Protein AF-A0A5C3N5I9-F1 (afdb_monomer_lite)

Radius of gyration: 41.06 Å; chains: 1; bounding box: 94×56×103 Å

Secondary structure (DSSP, 8-state):
--PPPP-------S----PPP--PPPPPGGGG---PPSP---GGGGSS-HHHHHHHHHHHTTTTSPPHHHHHHHS---PPPPSSHHHHHHHHHHHHHHHHHHHHHHHHHHHHHHHHHHHGGGGGS-------HHHHHHHHH---SS------S--------------TT---PPPPPPPPPPPS---S--------PPP-----------

pLDDT: mean 70.32, std 17.97, range [37.53, 97.88]

Organism: NCBI:txid5364

Sequence (210 aa):
MSGPVPQLTADFPGHTPYILPDFRTPSPASSLGTKYDPDETAPSDWEIDDETWEKKMQDMLGLHEMSEAERLANEDPKLPKPKTAAEEQQMNQRAMAKLRAAVEQLGEDERFEQLASRGSRIETQPKPVSNDLDAILQSLMAIPVGQPTATTSAYRSHVKAGSADFDFRNHSLAPIPPPQPPSKNRNPDAASTTTGPARKTTRRGRSRKI

Structure (mmCIF, N/CA/C/O backbone):
data_AF-A0A5C3N5I9-F1
#
_entry.id   AF-A0A5C3N5I9-F1
#
loop_
_atom_site.group_PDB
_atom_site.id
_atom_site.type_symbol
_atom_site.label_atom_id
_atom_site.label_alt_id
_atom_site.label_comp_id
_atom_site.label_asym_id
_atom_site.label_entity_id
_atom_site.label_seq_id
_atom_site.pdbx_PDB_ins_code
_atom_site.Cartn_x
_atom_site.Cartn_y
_atom_site.Cartn_z
_atom_site.occupancy
_atom_site.B_iso_or_equiv
_atom_site.auth_seq_id
_atom_site.auth_comp_id
_atom_site.auth_asym_id
_atom_site.auth_atom_id
_atom_site.pdbx_PDB_model_num
ATOM 1 N N . MET A 1 1 ? -45.038 -2.727 -46.021 1.00 45.59 1 MET A N 1
ATOM 2 C CA . MET A 1 1 ? -45.794 -3.890 -45.516 1.00 45.59 1 MET A CA 1
ATOM 3 C C . MET A 1 1 ? -45.201 -4.250 -44.167 1.00 45.59 1 MET A C 1
ATOM 5 O O . MET A 1 1 ? -44.047 -4.645 -44.123 1.00 45.59 1 MET A O 1
ATOM 9 N N . SER A 1 2 ? -45.927 -3.958 -43.088 1.00 49.38 2 SER A N 1
ATOM 10 C CA . SER A 1 2 ? -45.487 -4.173 -41.705 1.00 49.38 2 SER A CA 1
ATOM 11 C C . SER A 1 2 ? -46.092 -5.490 -41.224 1.00 49.38 2 SER A C 1
ATOM 13 O O . SER A 1 2 ? -47.315 -5.619 -41.219 1.00 49.38 2 SER A O 1
ATOM 15 N N . GLY A 1 3 ? -45.255 -6.482 -40.925 1.00 54.38 3 GLY A N 1
ATOM 16 C CA . GLY A 1 3 ? -45.675 -7.765 -40.357 1.00 54.38 3 GLY A CA 1
ATOM 17 C C . GLY A 1 3 ? -45.403 -7.798 -38.848 1.00 54.38 3 GLY A C 1
ATOM 18 O O . GLY A 1 3 ? -44.427 -7.185 -38.411 1.00 54.38 3 GLY A O 1
ATOM 19 N N . PRO A 1 4 ? -46.239 -8.472 -38.038 1.00 56.56 4 PRO A N 1
ATOM 20 C CA . PRO A 1 4 ? -46.071 -8.507 -36.592 1.00 56.56 4 PRO A CA 1
ATOM 21 C C . PRO A 1 4 ? -44.928 -9.450 -36.195 1.00 56.56 4 PRO A C 1
ATOM 23 O O . PRO A 1 4 ? -44.831 -10.576 -36.683 1.00 56.56 4 PRO A O 1
ATOM 26 N N . VAL A 1 5 ? -44.075 -8.986 -35.283 1.00 63.03 5 VAL A N 1
ATOM 27 C CA . VAL A 1 5 ? -43.035 -9.793 -34.632 1.00 63.03 5 VAL A CA 1
ATOM 28 C C . VAL A 1 5 ? -43.701 -10.635 -33.534 1.00 63.03 5 VAL A C 1
ATOM 30 O O . VAL A 1 5 ? -44.379 -10.055 -32.683 1.00 63.03 5 VAL A O 1
ATOM 33 N N . PRO A 1 6 ? -43.545 -11.971 -33.504 1.00 58.25 6 PRO A N 1
ATOM 34 C CA . PRO A 1 6 ? -44.063 -12.771 -32.402 1.00 58.25 6 PRO A CA 1
ATOM 35 C C . PRO A 1 6 ? -43.211 -12.543 -31.148 1.00 58.25 6 PRO A C 1
ATOM 37 O O . PRO A 1 6 ? -41.997 -12.744 -31.164 1.00 58.25 6 PRO A O 1
ATOM 40 N N . GLN A 1 7 ? -43.850 -12.136 -30.050 1.00 54.56 7 GLN A N 1
ATOM 41 C CA . GLN A 1 7 ? -43.227 -12.173 -28.730 1.00 54.56 7 GLN A CA 1
ATOM 42 C C . GLN A 1 7 ? -43.345 -13.587 -28.158 1.00 54.56 7 GLN A C 1
ATOM 44 O O . GLN A 1 7 ? -44.443 -14.083 -27.918 1.00 54.56 7 GLN A O 1
ATOM 49 N N . LEU A 1 8 ? -42.199 -14.238 -27.963 1.00 52.78 8 LEU A N 1
ATOM 50 C CA . LEU A 1 8 ? -42.080 -15.494 -27.229 1.00 52.78 8 LEU A CA 1
ATOM 51 C C . LEU A 1 8 ? -42.037 -15.181 -25.729 1.00 52.78 8 LEU A C 1
ATOM 53 O O . LEU A 1 8 ? -40.994 -14.820 -25.192 1.00 52.78 8 LEU A O 1
ATOM 57 N N . THR A 1 9 ? -43.173 -15.318 -25.052 1.00 53.62 9 THR A N 1
ATOM 58 C CA . THR A 1 9 ? -43.240 -15.405 -23.589 1.00 53.62 9 THR A CA 1
ATOM 59 C C . THR A 1 9 ? -42.983 -16.854 -23.186 1.00 53.62 9 THR A C 1
ATOM 61 O O . THR A 1 9 ? -43.891 -17.683 -23.232 1.00 53.62 9 THR A O 1
ATOM 64 N N . ALA A 1 10 ? -41.737 -17.171 -22.841 1.00 55.81 10 ALA A N 1
ATOM 65 C CA . ALA A 1 10 ? -41.379 -18.432 -22.205 1.00 55.81 10 ALA A CA 1
ATOM 66 C C . ALA A 1 10 ? -41.024 -18.153 -20.738 1.00 55.81 10 ALA A C 1
ATOM 68 O O . ALA A 1 10 ? -39.935 -17.665 -20.438 1.00 55.81 10 ALA A O 1
ATOM 69 N N . ASP A 1 11 ? -41.972 -18.435 -19.843 1.00 51.75 11 ASP A N 1
ATOM 70 C CA . ASP A 1 11 ? -41.728 -18.533 -18.404 1.00 51.75 11 ASP A CA 1
ATOM 71 C C . ASP A 1 11 ? -40.869 -19.775 -18.133 1.00 51.75 11 ASP A C 1
ATOM 73 O O . ASP A 1 11 ? -41.285 -20.903 -18.408 1.00 51.75 11 ASP A O 1
ATOM 77 N N . PHE A 1 12 ? -39.670 -19.576 -17.581 1.00 54.84 12 PHE A N 1
ATOM 78 C CA . PHE A 1 12 ? -38.797 -20.660 -17.132 1.00 54.84 12 PHE A CA 1
ATOM 79 C C . PHE A 1 12 ? -38.773 -20.716 -15.597 1.00 54.84 12 PHE A C 1
ATOM 81 O O . PHE A 1 12 ? -38.330 -19.755 -14.964 1.00 54.84 12 PHE A O 1
ATOM 88 N N . PRO A 1 13 ? -39.205 -21.826 -14.970 1.00 53.12 13 PRO A N 1
ATOM 89 C CA . PRO A 1 13 ? -39.056 -22.024 -13.538 1.00 53.12 13 PRO A CA 1
ATOM 90 C C . PRO A 1 13 ? -37.673 -22.606 -13.210 1.00 53.12 13 PRO A C 1
ATOM 92 O O . PRO A 1 13 ? -37.248 -23.594 -13.803 1.00 53.12 13 PRO A O 1
ATOM 95 N N . GLY A 1 14 ? -37.019 -22.046 -12.189 1.00 50.38 14 GLY A N 1
ATOM 96 C CA . GLY A 1 14 ? -35.952 -22.724 -11.446 1.00 50.38 14 GLY A CA 1
ATOM 97 C C . GLY A 1 14 ? -34.529 -22.403 -11.902 1.00 50.38 14 GLY A C 1
ATOM 98 O O . GLY A 1 14 ? -34.040 -22.896 -12.911 1.00 50.38 14 GLY A O 1
ATOM 99 N N . HIS A 1 15 ? -33.851 -21.602 -11.085 1.00 57.88 15 HIS A N 1
ATOM 100 C CA . HIS A 1 15 ? -32.445 -21.237 -11.189 1.00 57.88 15 HIS A CA 1
ATOM 101 C C . HIS A 1 15 ? -31.499 -22.439 -11.341 1.00 57.88 15 HIS A C 1
ATOM 103 O O . HIS A 1 15 ? -31.283 -23.201 -10.401 1.00 57.88 15 HIS A O 1
ATOM 109 N N . THR A 1 16 ? -30.807 -22.493 -12.473 1.00 58.47 16 THR A N 1
ATOM 110 C CA . THR A 1 16 ? -29.397 -22.887 -12.533 1.00 58.47 16 THR A CA 1
ATOM 111 C C . THR A 1 16 ? -28.606 -21.628 -12.908 1.00 58.47 16 THR A C 1
ATOM 113 O O . THR A 1 16 ? -29.068 -20.865 -13.762 1.00 58.47 16 THR A O 1
ATOM 116 N N . PRO A 1 17 ? -27.464 -21.308 -12.268 1.00 59.50 17 PRO A N 1
ATOM 117 C CA . PRO A 1 17 ? -26.597 -20.248 -12.764 1.00 59.50 17 PRO A CA 1
ATOM 118 C C . PRO A 1 17 ? -26.007 -20.735 -14.088 1.00 59.50 17 PRO A C 1
ATOM 120 O O . PRO A 1 17 ? -25.011 -21.456 -14.120 1.00 59.50 17 PRO A O 1
ATOM 123 N N . TYR A 1 18 ? -26.693 -20.408 -15.181 1.00 56.75 18 TYR A N 1
ATOM 124 C CA . TYR A 1 18 ? -26.219 -20.627 -16.534 1.00 56.75 18 TYR A CA 1
ATOM 125 C C . TYR A 1 18 ? -24.837 -19.989 -16.649 1.00 56.75 18 TYR A C 1
ATOM 127 O O . TYR A 1 18 ? -24.688 -18.772 -16.537 1.00 56.75 18 TYR A O 1
ATOM 135 N N . ILE A 1 19 ? -23.820 -20.820 -16.875 1.00 65.50 19 ILE A N 1
ATOM 136 C CA . ILE A 1 19 ? -22.597 -20.366 -17.525 1.00 65.50 19 ILE A CA 1
ATOM 137 C C . ILE A 1 19 ? -23.083 -19.684 -18.804 1.00 65.50 19 ILE A C 1
ATOM 139 O O . ILE A 1 19 ? -23.772 -20.324 -19.605 1.00 65.50 19 ILE A O 1
ATOM 143 N N . LEU A 1 20 ? -22.827 -18.376 -18.941 1.00 68.62 20 LEU A N 1
ATOM 144 C CA . LEU A 1 20 ? -23.146 -17.666 -20.175 1.00 68.62 20 LEU A CA 1
ATOM 145 C C . LEU A 1 20 ? -22.588 -18.501 -21.332 1.00 68.62 20 LEU A C 1
ATOM 147 O O . LEU A 1 20 ? -21.439 -18.939 -21.227 1.00 68.62 20 LEU A O 1
ATOM 151 N N . PRO A 1 21 ? -23.358 -18.737 -22.410 1.00 67.06 21 PRO A N 1
ATOM 152 C CA . PRO A 1 21 ? -22.799 -19.306 -23.621 1.00 67.06 21 PRO A CA 1
ATOM 153 C C . PRO A 1 21 ? -21.548 -18.501 -23.951 1.00 67.06 21 PRO A C 1
ATOM 155 O O . PRO A 1 21 ? -21.625 -17.282 -24.109 1.00 67.06 21 PRO A O 1
ATOM 158 N N . ASP A 1 22 ? -20.396 -19.167 -23.932 1.00 64.62 22 ASP A N 1
ATOM 159 C CA . ASP A 1 22 ? -19.120 -18.557 -24.263 1.00 64.62 22 ASP A CA 1
ATOM 160 C C . ASP A 1 22 ? -19.214 -18.188 -25.745 1.00 64.62 22 ASP A C 1
ATOM 162 O O . ASP A 1 22 ? -18.954 -19.006 -26.630 1.00 64.62 22 ASP A O 1
ATOM 166 N N . PHE A 1 23 ? -19.702 -16.975 -26.023 1.00 61.41 23 PHE A N 1
ATOM 167 C CA . PHE A 1 23 ? -19.675 -16.343 -27.334 1.00 61.41 23 PHE A CA 1
ATOM 168 C C . PHE A 1 23 ? -18.222 -15.990 -27.628 1.00 61.41 23 PHE A C 1
ATOM 170 O O . PHE A 1 23 ? -17.848 -14.820 -27.729 1.00 61.41 23 PHE A O 1
ATOM 177 N N . ARG A 1 24 ? -17.382 -17.022 -27.742 1.00 70.19 24 ARG A N 1
ATOM 178 C CA . ARG A 1 24 ? -16.062 -16.889 -28.327 1.00 70.19 24 ARG A CA 1
ATOM 179 C C . ARG A 1 24 ? -16.286 -16.237 -29.672 1.00 70.19 24 ARG A C 1
ATOM 181 O O . ARG A 1 24 ? -17.100 -16.706 -30.474 1.00 70.19 24 ARG A O 1
ATOM 188 N N . THR A 1 25 ? -15.593 -15.132 -29.899 1.00 73.44 25 THR A N 1
ATOM 189 C CA . THR A 1 25 ? -15.490 -14.587 -31.241 1.00 73.44 25 THR A CA 1
ATOM 190 C C . THR A 1 25 ? -15.074 -15.739 -32.158 1.00 73.44 25 THR A C 1
ATOM 192 O O . THR A 1 25 ? -14.205 -16.532 -31.770 1.00 73.44 25 THR A O 1
ATOM 195 N N . PRO A 1 26 ? -15.725 -15.919 -33.323 1.00 73.38 26 PRO A N 1
ATOM 196 C CA . PRO A 1 26 ? -15.294 -16.947 -34.257 1.00 73.38 26 PRO A CA 1
ATOM 197 C C . PRO A 1 26 ? -13.795 -16.757 -34.480 1.00 73.38 26 PRO A C 1
ATOM 199 O O . PRO A 1 26 ? -13.346 -15.622 -34.671 1.00 73.38 26 PRO A O 1
ATOM 202 N N . SER A 1 27 ? -13.022 -17.845 -34.380 1.00 67.00 27 SER A N 1
ATOM 203 C CA . SER A 1 27 ? -11.580 -17.789 -34.605 1.00 67.00 27 SER A CA 1
ATOM 204 C C . SER A 1 27 ? -11.329 -17.027 -35.908 1.00 67.00 27 SER A C 1
ATOM 206 O O . SER A 1 27 ? -12.025 -17.293 -36.895 1.00 67.00 27 SER A O 1
ATOM 208 N N . PRO A 1 28 ? -10.411 -16.046 -35.926 1.00 72.00 28 PRO A N 1
ATOM 209 C CA . PRO A 1 28 ? -10.209 -15.219 -37.102 1.00 72.00 28 PRO A CA 1
ATOM 210 C C . PRO A 1 28 ? -9.965 -16.116 -38.320 1.00 72.00 28 PRO A C 1
ATOM 212 O O . PRO A 1 28 ? -9.044 -16.932 -38.330 1.00 72.00 28 PRO A O 1
ATOM 215 N N . ALA A 1 29 ? -10.774 -15.943 -39.371 1.00 62.97 29 ALA A N 1
ATOM 216 C CA . ALA A 1 29 ? -10.647 -16.684 -40.633 1.00 62.97 29 ALA A CA 1
ATOM 217 C C . ALA A 1 29 ? -9.282 -16.471 -41.329 1.00 62.97 29 ALA A C 1
ATOM 219 O O . ALA A 1 29 ? -8.958 -17.141 -42.305 1.00 62.97 29 ALA A O 1
ATOM 220 N N . SER A 1 30 ? -8.453 -15.568 -40.794 1.00 56.44 30 SER A N 1
ATOM 221 C CA . SER A 1 30 ? -7.076 -15.307 -41.210 1.00 56.44 30 SER A CA 1
ATOM 222 C C . SER A 1 30 ? -6.101 -16.469 -40.957 1.00 56.44 30 SER A C 1
ATOM 224 O O . SER A 1 30 ? -4.953 -16.378 -41.383 1.00 56.44 30 SER A O 1
ATOM 226 N N . SER A 1 31 ? -6.519 -17.562 -40.306 1.00 58.81 31 SER A N 1
ATOM 227 C CA . SER A 1 31 ? -5.660 -18.742 -40.099 1.00 58.81 31 SER A CA 1
ATOM 228 C C . SER A 1 31 ? -5.472 -19.617 -41.352 1.00 58.81 31 SER A C 1
ATOM 230 O O . SER A 1 31 ? -4.708 -20.575 -41.309 1.00 58.81 31 SER A O 1
ATOM 232 N N . LEU A 1 32 ? -6.160 -19.321 -42.461 1.00 60.47 32 LEU A N 1
ATOM 233 C CA . LEU A 1 32 ? -6.142 -20.115 -43.704 1.00 60.47 32 LEU A CA 1
ATOM 234 C C . LEU A 1 32 ? -5.315 -19.476 -44.836 1.00 60.47 32 LEU A C 1
ATOM 236 O O . LEU A 1 32 ? -5.500 -19.797 -46.008 1.00 60.47 32 LEU A O 1
ATOM 240 N N . GLY A 1 33 ? -4.403 -18.562 -44.499 1.00 66.00 33 GLY A N 1
ATOM 241 C CA . GLY A 1 33 ? -3.582 -17.862 -45.489 1.00 66.00 33 GLY A CA 1
ATOM 242 C C . GLY A 1 33 ? -2.336 -17.181 -44.932 1.00 66.00 33 GLY A C 1
ATOM 243 O O . GLY A 1 33 ? -1.822 -16.272 -45.583 1.00 66.00 33 GLY A O 1
ATOM 244 N N . THR A 1 34 ? -1.853 -17.577 -43.750 1.00 67.00 34 THR A N 1
ATOM 245 C CA . THR A 1 34 ? -0.565 -17.098 -43.238 1.00 67.00 34 THR A CA 1
ATOM 246 C C . THR A 1 34 ? 0.529 -17.576 -44.184 1.00 67.00 34 THR A C 1
ATOM 248 O O . THR A 1 34 ? 0.932 -18.738 -44.164 1.00 67.00 34 THR A O 1
ATOM 251 N N . LYS A 1 35 ? 0.977 -16.681 -45.066 1.00 74.25 35 LYS A N 1
ATOM 252 C CA . LYS A 1 35 ? 2.250 -16.844 -45.755 1.00 74.25 35 LYS A CA 1
ATOM 253 C C . LYS A 1 35 ? 3.299 -16.767 -44.662 1.00 74.25 35 LYS A C 1
ATOM 255 O O . LYS A 1 35 ? 3.489 -15.701 -44.087 1.00 74.25 35 LYS A O 1
ATOM 260 N N . TYR A 1 36 ? 3.874 -17.911 -44.324 1.00 76.56 36 TYR A N 1
ATOM 261 C CA . TYR A 1 36 ? 5.070 -17.926 -43.506 1.00 76.56 36 TYR A CA 1
ATOM 262 C C . TYR A 1 36 ? 6.141 -17.158 -44.272 1.00 76.56 36 TYR A C 1
ATOM 264 O O . TYR A 1 36 ? 6.299 -17.351 -45.485 1.00 76.56 36 TYR A O 1
ATOM 272 N N . ASP A 1 37 ? 6.818 -16.258 -43.574 1.00 81.75 37 ASP A N 1
ATOM 273 C CA . ASP A 1 37 ? 8.042 -15.673 -44.090 1.00 81.75 37 ASP A CA 1
ATOM 274 C C . ASP A 1 37 ? 9.066 -16.796 -44.340 1.00 81.75 37 ASP A C 1
ATOM 276 O O . ASP A 1 37 ? 8.907 -17.910 -43.819 1.00 81.75 37 ASP A O 1
ATOM 280 N N . PRO A 1 38 ? 10.066 -16.568 -45.210 1.00 84.31 38 PRO A N 1
ATOM 281 C CA . PRO A 1 38 ? 11.131 -17.535 -45.431 1.00 84.31 38 PRO A CA 1
ATOM 282 C C . PRO A 1 38 ? 11.692 -18.025 -44.097 1.00 84.31 38 PRO A C 1
ATOM 284 O O . PRO A 1 38 ? 11.869 -17.225 -43.184 1.00 84.31 38 PRO A O 1
ATOM 287 N N . ASP A 1 39 ? 11.947 -19.329 -44.002 1.00 82.69 39 ASP A N 1
ATOM 288 C CA . ASP A 1 39 ? 12.474 -19.950 -42.790 1.00 82.69 39 ASP A CA 1
ATOM 289 C C . ASP A 1 39 ? 13.715 -19.189 -42.295 1.00 82.69 39 ASP A C 1
ATOM 291 O O . ASP A 1 39 ? 14.722 -19.088 -43.000 1.00 82.69 39 ASP A O 1
ATOM 295 N N . GLU A 1 40 ? 13.612 -18.617 -41.097 1.00 81.69 40 GLU A N 1
ATOM 296 C CA . GLU A 1 40 ? 14.688 -17.861 -40.455 1.00 81.69 40 GLU A CA 1
ATOM 297 C C . GLU A 1 40 ? 15.649 -18.775 -39.677 1.00 81.69 40 GLU A C 1
ATOM 299 O O . GLU A 1 40 ? 16.589 -18.288 -39.046 1.00 81.69 40 GLU A O 1
ATOM 304 N N . THR A 1 41 ? 15.451 -20.099 -39.726 1.00 81.56 41 THR A N 1
ATOM 305 C CA . THR A 1 41 ? 16.360 -21.065 -39.102 1.00 81.56 41 THR A CA 1
ATOM 306 C C . THR A 1 41 ? 17.728 -20.983 -39.775 1.00 81.56 41 THR A C 1
ATOM 308 O O . THR A 1 41 ? 17.902 -21.336 -40.945 1.00 81.56 41 THR A O 1
ATOM 311 N N . ALA A 1 42 ? 18.731 -20.500 -39.039 1.00 84.75 42 ALA A N 1
ATOM 312 C CA . ALA A 1 42 ? 20.074 -20.373 -39.576 1.00 84.75 42 ALA A CA 1
ATOM 313 C C . ALA A 1 42 ? 20.665 -21.773 -39.838 1.00 84.75 42 ALA A C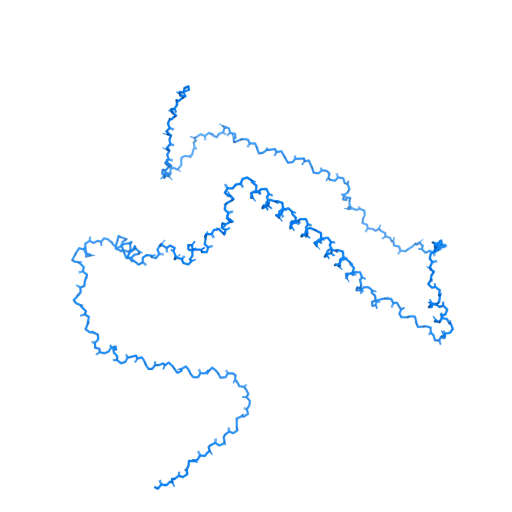 1
ATOM 315 O O . ALA A 1 42 ? 20.499 -22.668 -39.012 1.00 84.75 42 ALA A O 1
ATOM 316 N N . PRO A 1 43 ? 21.429 -21.990 -40.925 1.00 84.75 43 PRO A N 1
ATOM 317 C CA . PRO A 1 43 ? 22.106 -23.268 -41.168 1.00 84.75 43 PRO A CA 1
ATOM 318 C C . PRO A 1 43 ? 23.031 -23.697 -40.019 1.00 84.75 43 PRO A C 1
ATOM 320 O O . PRO A 1 43 ? 23.229 -24.885 -39.797 1.00 84.75 43 PRO A O 1
ATOM 323 N N . SER A 1 44 ? 23.557 -22.729 -39.264 1.00 83.44 44 SER A N 1
ATOM 324 C CA . SER A 1 44 ? 24.361 -22.968 -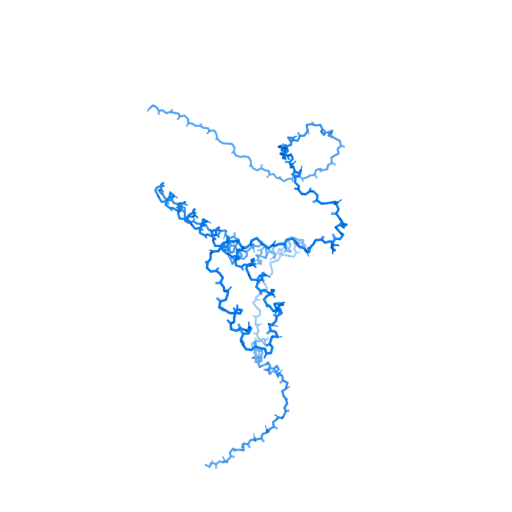38.065 1.00 83.44 44 SER A CA 1
ATOM 325 C C . SER A 1 44 ? 23.584 -23.626 -36.928 1.00 83.44 44 SER A C 1
ATOM 327 O O . SER A 1 44 ? 24.196 -24.253 -36.077 1.00 83.44 44 SER A O 1
ATOM 329 N N . ASP A 1 45 ? 22.259 -23.485 -36.894 1.00 83.75 45 ASP A N 1
ATOM 330 C CA . ASP A 1 45 ? 21.427 -24.002 -35.805 1.00 83.75 45 ASP A CA 1
ATOM 331 C C . ASP A 1 45 ? 21.262 -25.529 -35.865 1.00 83.75 45 ASP A C 1
ATOM 333 O O . ASP A 1 45 ? 20.905 -26.147 -34.869 1.00 83.75 45 ASP A O 1
ATOM 337 N N . TRP A 1 46 ? 21.614 -26.148 -36.997 1.00 84.81 46 TRP A N 1
ATOM 338 C CA . TRP A 1 46 ? 21.640 -27.603 -37.175 1.00 84.81 46 TRP A CA 1
ATOM 339 C C . TRP A 1 46 ? 22.905 -28.270 -36.618 1.00 84.81 46 TRP A C 1
ATOM 341 O O . TRP A 1 46 ? 22.934 -29.488 -36.470 1.00 84.81 46 TRP A O 1
ATOM 351 N N . GLU A 1 47 ? 23.958 -27.494 -36.341 1.00 91.06 47 GLU A N 1
ATOM 352 C CA . GLU A 1 47 ? 25.254 -27.990 -35.847 1.00 91.06 47 GLU A CA 1
ATOM 353 C C . GLU A 1 47 ? 25.420 -27.822 -34.325 1.00 91.06 47 GLU A C 1
ATOM 355 O O . GLU A 1 47 ? 26.469 -28.153 -33.773 1.00 91.06 47 GLU A O 1
ATOM 360 N N . ILE A 1 48 ? 24.410 -27.272 -33.648 1.00 90.19 48 ILE A N 1
ATOM 361 C CA . ILE A 1 48 ? 24.436 -26.944 -32.221 1.00 90.19 48 ILE A CA 1
ATOM 362 C C . ILE A 1 48 ? 23.851 -28.118 -31.421 1.00 90.19 48 ILE A C 1
ATOM 364 O O . ILE A 1 48 ? 22.835 -28.684 -31.812 1.00 90.19 48 ILE A O 1
ATOM 368 N N . ASP A 1 49 ? 24.468 -28.465 -30.287 1.00 95.75 49 ASP A N 1
ATOM 369 C CA . ASP A 1 49 ? 23.934 -29.479 -29.370 1.00 95.75 49 ASP A CA 1
ATOM 370 C C . ASP A 1 49 ? 22.608 -29.012 -28.744 1.00 95.75 49 ASP A C 1
ATOM 372 O O . ASP A 1 49 ? 22.434 -27.824 -28.440 1.00 95.75 49 ASP A O 1
ATOM 376 N N . ASP A 1 50 ? 21.705 -29.953 -28.464 1.00 93.62 50 ASP A N 1
ATOM 377 C CA . ASP A 1 50 ? 20.369 -29.682 -27.912 1.00 93.62 50 ASP A CA 1
ATOM 378 C C . ASP A 1 50 ? 20.405 -28.782 -26.661 1.00 93.62 50 ASP A C 1
ATOM 380 O O . ASP A 1 50 ? 19.621 -27.841 -26.549 1.00 93.62 50 ASP A O 1
ATOM 384 N N . GLU A 1 51 ? 21.362 -28.999 -25.751 1.00 93.38 51 GLU A N 1
ATOM 385 C CA . GLU A 1 51 ? 21.515 -28.191 -24.528 1.00 93.38 51 GLU A CA 1
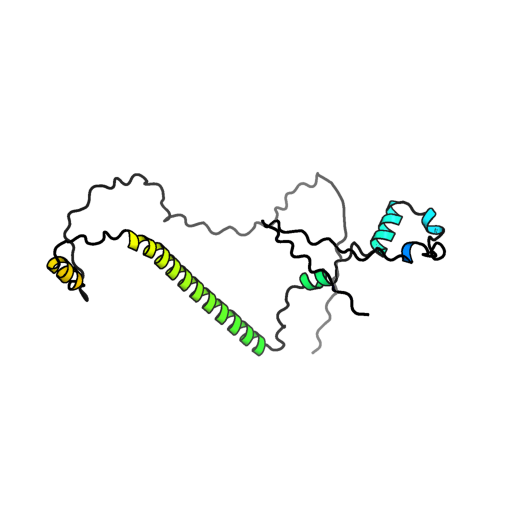ATOM 386 C C . GLU A 1 51 ? 21.864 -26.727 -24.836 1.00 93.38 51 GLU A C 1
ATOM 388 O O . GLU A 1 51 ? 21.375 -25.785 -24.205 1.00 93.38 51 GLU A O 1
ATOM 393 N N . THR A 1 52 ? 22.733 -26.515 -25.824 1.00 93.12 52 THR A N 1
ATOM 394 C CA . THR A 1 52 ? 23.140 -25.173 -26.247 1.00 93.12 52 THR A CA 1
ATOM 395 C C . THR A 1 52 ? 22.040 -24.468 -27.030 1.00 93.12 52 THR A C 1
ATOM 397 O O . THR A 1 52 ? 21.869 -23.255 -26.882 1.00 93.12 52 THR A O 1
ATOM 400 N N . TRP A 1 53 ? 21.260 -25.222 -27.804 1.00 92.25 53 TRP A N 1
ATOM 401 C CA . TRP A 1 53 ? 20.072 -24.725 -28.482 1.00 92.25 53 TRP A CA 1
ATOM 402 C C . TRP A 1 53 ? 18.993 -24.292 -27.485 1.00 92.25 53 TRP A C 1
ATOM 404 O O . TRP A 1 53 ? 18.499 -23.166 -27.564 1.00 92.25 53 TRP A O 1
ATOM 414 N N . GLU A 1 54 ? 18.681 -25.134 -26.499 1.00 93.25 54 GLU A N 1
ATOM 415 C CA . GLU A 1 54 ? 17.696 -24.832 -25.459 1.00 93.25 54 GLU A CA 1
ATOM 416 C C . GLU A 1 54 ? 18.086 -23.575 -24.681 1.00 93.25 54 GLU A C 1
ATOM 418 O O . GLU A 1 54 ? 17.263 -22.676 -24.506 1.00 93.25 54 GLU A O 1
ATOM 423 N N . LYS A 1 55 ? 19.365 -23.444 -24.310 1.00 92.50 55 LYS A N 1
ATOM 424 C CA . LYS A 1 55 ? 19.864 -22.239 -23.647 1.00 92.50 55 LYS A CA 1
ATOM 425 C C . LYS A 1 55 ?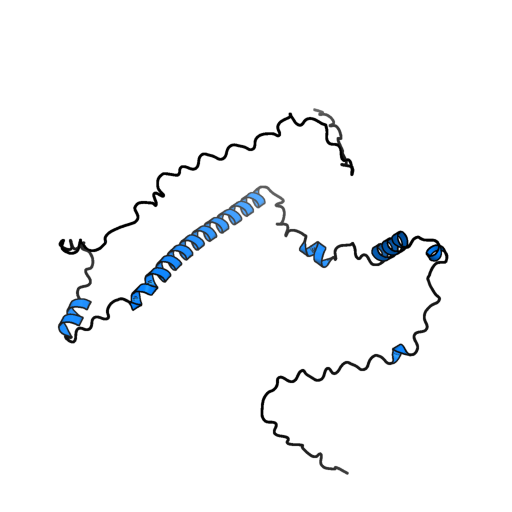 19.736 -20.992 -24.525 1.00 92.50 55 LYS A C 1
ATOM 427 O O . LYS A 1 55 ? 19.273 -19.966 -24.042 1.00 92.50 55 LYS A O 1
ATOM 432 N N . LYS A 1 56 ? 20.088 -21.071 -25.815 1.00 92.12 56 LYS A N 1
ATOM 433 C CA . LYS A 1 56 ? 19.915 -19.960 -26.772 1.00 92.12 56 LYS A CA 1
ATOM 434 C C . LYS A 1 56 ? 18.445 -19.541 -26.867 1.00 92.12 56 LYS A C 1
ATOM 436 O O . LYS A 1 56 ? 18.153 -18.348 -26.887 1.00 92.12 56 LYS A O 1
ATOM 441 N N . MET A 1 57 ? 17.524 -20.503 -26.907 1.00 92.69 57 MET A N 1
ATOM 442 C CA . MET A 1 57 ? 16.084 -20.239 -26.949 1.00 92.69 57 MET A CA 1
ATOM 443 C C . MET A 1 57 ? 15.569 -19.647 -25.638 1.00 92.69 57 MET A C 1
ATOM 445 O O . MET A 1 57 ? 14.806 -18.684 -25.660 1.00 92.69 57 MET A O 1
ATOM 449 N N . GLN A 1 58 ? 16.015 -20.163 -24.495 1.00 92.88 58 GLN A N 1
ATOM 450 C CA . GLN A 1 58 ? 15.666 -19.632 -23.180 1.00 92.88 58 GLN A CA 1
ATOM 451 C C . GLN A 1 58 ? 16.198 -18.207 -22.978 1.00 92.88 58 GLN A C 1
ATOM 453 O O . GLN A 1 58 ? 15.513 -17.377 -22.371 1.00 92.88 58 GLN A O 1
ATOM 458 N N . ASP A 1 59 ? 17.390 -17.922 -23.508 1.00 92.25 59 ASP A N 1
ATOM 459 C CA . ASP A 1 59 ? 17.994 -16.593 -23.504 1.00 92.25 59 ASP A CA 1
ATOM 460 C C . ASP A 1 59 ? 17.212 -15.635 -24.411 1.00 92.25 59 ASP A C 1
ATOM 462 O O . ASP A 1 59 ? 16.855 -14.538 -23.989 1.00 92.25 59 ASP A O 1
ATOM 466 N N . MET A 1 60 ? 16.867 -16.073 -25.626 1.00 91.25 60 MET A N 1
ATOM 467 C CA . MET A 1 60 ? 16.063 -15.302 -26.581 1.00 91.25 60 MET A CA 1
ATOM 468 C C . MET A 1 60 ? 14.661 -14.980 -26.045 1.00 91.25 60 MET A C 1
ATOM 470 O O . MET A 1 60 ? 14.158 -13.879 -26.255 1.00 91.25 60 MET A O 1
ATOM 474 N N . LEU A 1 61 ? 14.030 -15.929 -25.351 1.00 91.75 61 LEU A N 1
ATOM 475 C CA . LEU A 1 61 ? 12.718 -15.740 -24.732 1.00 91.75 61 LEU A CA 1
ATOM 476 C C . LEU A 1 61 ? 12.784 -14.936 -23.425 1.00 91.75 61 LEU A C 1
ATOM 478 O O . LEU A 1 61 ? 11.737 -14.561 -22.901 1.00 91.75 61 LEU A O 1
ATOM 482 N N . GLY A 1 62 ? 13.980 -14.704 -22.871 1.00 90.62 62 GLY A N 1
ATOM 483 C CA . GLY A 1 62 ? 14.160 -13.981 -21.612 1.00 90.62 62 GLY A CA 1
ATOM 484 C C . GLY A 1 62 ? 13.485 -14.651 -20.412 1.00 90.62 62 GLY A C 1
ATOM 485 O O . GLY A 1 62 ? 13.215 -13.991 -19.417 1.00 90.62 62 GLY A O 1
ATOM 486 N N . LEU A 1 63 ? 13.202 -15.961 -20.471 1.00 87.00 63 LEU A N 1
ATOM 487 C CA . LEU A 1 63 ? 12.437 -16.675 -19.429 1.00 87.00 63 LEU A CA 1
ATOM 488 C C . LEU A 1 63 ? 13.151 -16.724 -18.071 1.00 87.00 63 LEU A C 1
ATOM 490 O O . LEU A 1 63 ? 12.532 -16.997 -17.047 1.00 87.00 63 LEU A O 1
ATOM 494 N N . HIS A 1 64 ? 14.464 -16.520 -18.075 1.00 86.31 64 HIS A N 1
ATOM 495 C CA . HIS A 1 64 ? 15.302 -16.478 -16.884 1.00 86.31 64 HIS A CA 1
ATOM 496 C C . HIS A 1 64 ? 15.421 -15.057 -16.303 1.00 86.31 64 HIS A C 1
ATOM 498 O O . HIS A 1 64 ? 15.946 -14.890 -15.199 1.00 86.31 64 HIS A O 1
ATOM 504 N N . GLU A 1 65 ? 14.954 -14.038 -17.032 1.00 91.12 65 GLU A N 1
ATOM 505 C CA . GLU A 1 65 ? 14.906 -12.667 -16.549 1.00 91.12 65 GLU A CA 1
ATOM 506 C C . GLU A 1 65 ? 13.624 -12.442 -15.746 1.00 91.12 65 GLU A C 1
ATOM 508 O O . GLU A 1 65 ? 12.521 -12.818 -16.137 1.00 91.12 65 GLU A O 1
ATOM 513 N N . MET A 1 66 ? 13.777 -11.812 -14.587 1.00 89.69 66 MET A N 1
ATOM 514 C CA . MET A 1 66 ? 12.652 -11.403 -13.758 1.00 89.69 66 MET A CA 1
ATOM 515 C C . MET A 1 66 ? 11.846 -10.319 -14.480 1.00 89.69 66 MET A C 1
ATOM 517 O O . MET A 1 66 ? 12.423 -9.353 -14.987 1.00 89.69 66 MET A O 1
ATOM 521 N N . SER A 1 67 ? 10.517 -10.443 -14.479 1.00 91.56 67 SER A N 1
ATOM 522 C CA . SER A 1 67 ? 9.643 -9.464 -15.134 1.00 91.56 67 SER A CA 1
ATOM 523 C C . SER A 1 67 ? 9.840 -8.059 -14.550 1.00 91.56 67 SER A C 1
ATOM 525 O O . SER A 1 67 ? 10.153 -7.905 -13.369 1.00 91.56 67 SER A O 1
ATOM 527 N N . GLU A 1 68 ? 9.601 -6.997 -15.328 1.00 88.75 68 GLU A N 1
ATOM 528 C CA . GLU A 1 68 ? 9.686 -5.619 -14.816 1.00 88.75 68 GLU A CA 1
ATOM 529 C C . GLU A 1 68 ? 8.749 -5.379 -13.623 1.00 88.75 68 GLU A C 1
ATOM 531 O O . GLU A 1 68 ? 9.111 -4.665 -12.684 1.00 88.75 68 GLU A O 1
ATOM 536 N N . ALA A 1 69 ? 7.572 -6.012 -13.636 1.00 87.56 69 ALA A N 1
ATOM 537 C CA . ALA A 1 69 ? 6.617 -5.956 -12.536 1.00 87.56 69 ALA A CA 1
ATOM 538 C C . ALA A 1 69 ? 7.164 -6.639 -11.273 1.00 87.56 69 ALA A C 1
ATOM 540 O O . ALA A 1 69 ? 7.046 -6.099 -10.176 1.00 87.56 69 ALA A O 1
ATOM 541 N N . GLU A 1 70 ? 7.814 -7.792 -11.430 1.00 89.25 70 GLU A N 1
ATOM 542 C CA . GLU A 1 70 ? 8.459 -8.516 -10.332 1.00 89.25 70 GLU A CA 1
ATOM 543 C C . GLU A 1 70 ? 9.681 -7.759 -9.807 1.00 89.25 70 GLU A C 1
ATOM 545 O O . GLU A 1 70 ? 9.891 -7.688 -8.599 1.00 89.25 70 GLU A O 1
ATOM 550 N N . ARG A 1 71 ? 10.451 -7.113 -10.692 1.00 90.69 71 ARG A N 1
ATOM 551 C CA . ARG A 1 71 ? 11.561 -6.238 -10.307 1.00 90.69 71 ARG A CA 1
ATOM 552 C C . ARG A 1 71 ? 11.073 -5.091 -9.433 1.00 90.69 71 ARG A C 1
ATOM 554 O O . ARG A 1 71 ? 11.663 -4.859 -8.386 1.00 90.69 71 ARG A O 1
ATOM 561 N N . LEU A 1 72 ? 10.005 -4.405 -9.844 1.00 86.69 72 LEU A N 1
ATOM 562 C CA . LEU A 1 72 ? 9.405 -3.311 -9.075 1.00 86.69 72 LEU A CA 1
ATOM 563 C C . LEU A 1 72 ? 8.797 -3.795 -7.755 1.00 86.69 72 LEU A C 1
ATOM 565 O O . LEU A 1 72 ? 8.929 -3.111 -6.748 1.00 86.69 72 LEU A O 1
ATOM 569 N N . ALA A 1 73 ? 8.166 -4.970 -7.739 1.00 87.69 73 ALA A N 1
ATOM 570 C CA . ALA A 1 73 ? 7.627 -5.558 -6.515 1.00 87.69 73 ALA A CA 1
ATOM 571 C C . ALA A 1 73 ? 8.729 -5.973 -5.524 1.00 87.69 73 ALA A C 1
ATOM 573 O O . ALA A 1 73 ? 8.543 -5.864 -4.314 1.00 87.69 73 ALA A O 1
ATOM 574 N N . ASN A 1 74 ? 9.880 -6.417 -6.034 1.00 87.50 74 ASN A N 1
ATOM 575 C CA . ASN A 1 74 ? 11.051 -6.766 -5.233 1.00 87.50 74 ASN A CA 1
ATOM 576 C C . ASN A 1 74 ? 11.871 -5.544 -4.791 1.00 87.50 74 ASN A C 1
ATOM 578 O O . ASN A 1 74 ? 12.760 -5.678 -3.945 1.00 87.50 74 ASN A O 1
ATOM 582 N N . GLU A 1 75 ? 11.608 -4.351 -5.334 1.00 86.12 75 GLU A N 1
ATOM 583 C CA . GLU A 1 75 ? 12.182 -3.126 -4.792 1.00 86.12 75 GLU A CA 1
ATOM 584 C C . GLU A 1 75 ? 11.536 -2.811 -3.439 1.00 86.12 75 GLU A C 1
ATOM 586 O O . GLU A 1 75 ? 10.383 -2.396 -3.356 1.00 86.12 75 GLU A O 1
ATOM 591 N N . ASP A 1 76 ? 12.313 -2.980 -2.366 1.00 79.62 76 ASP A N 1
ATOM 592 C CA . ASP A 1 76 ? 11.921 -2.550 -1.022 1.00 79.62 76 ASP A CA 1
ATOM 593 C C . ASP A 1 76 ? 11.488 -1.072 -1.075 1.00 79.62 76 ASP A C 1
ATOM 595 O O . ASP A 1 76 ? 12.254 -0.253 -1.609 1.00 79.62 76 ASP A O 1
ATOM 599 N N . PRO A 1 77 ? 10.285 -0.698 -0.591 1.00 79.12 77 PRO A N 1
ATOM 600 C CA . PRO A 1 77 ? 9.818 0.682 -0.612 1.00 79.12 77 PRO A CA 1
ATOM 601 C C . PRO A 1 77 ? 10.801 1.594 0.128 1.00 79.12 77 PRO A C 1
ATOM 603 O O . PRO A 1 77 ? 10.786 1.743 1.350 1.00 79.12 77 PRO A O 1
ATOM 606 N N . LYS A 1 78 ? 11.682 2.243 -0.639 1.00 77.69 78 LYS A N 1
ATOM 607 C CA . LYS A 1 78 ? 12.709 3.131 -0.100 1.00 77.69 78 LYS A CA 1
ATOM 608 C C . LYS A 1 78 ? 12.034 4.376 0.450 1.00 77.69 78 LYS A C 1
ATOM 610 O O . LYS A 1 78 ? 11.513 5.200 -0.302 1.00 77.69 78 LYS A O 1
ATOM 615 N N . LEU A 1 79 ? 12.118 4.554 1.765 1.00 79.81 79 LEU A N 1
ATOM 616 C CA . LEU A 1 79 ? 11.849 5.852 2.368 1.00 79.81 79 LEU A CA 1
ATOM 617 C C . LEU A 1 79 ? 12.783 6.901 1.734 1.00 79.81 79 LEU A C 1
ATOM 619 O O . LEU A 1 79 ? 13.957 6.602 1.473 1.00 79.81 79 LEU A O 1
ATOM 623 N N . PRO A 1 80 ? 12.291 8.124 1.469 1.00 80.75 80 PRO A N 1
ATOM 624 C CA . PRO A 1 80 ? 13.130 9.187 0.940 1.00 80.75 80 PRO A CA 1
ATOM 625 C C . PRO A 1 80 ? 14.301 9.424 1.896 1.00 80.75 80 PRO A C 1
ATOM 627 O O . PRO A 1 80 ? 14.112 9.626 3.095 1.00 80.75 80 PRO A O 1
ATOM 630 N N . LYS A 1 81 ? 15.528 9.367 1.368 1.00 82.00 81 LYS A N 1
ATOM 631 C CA . LYS A 1 81 ? 16.725 9.617 2.174 1.00 82.00 81 LYS A CA 1
ATOM 632 C C . LYS A 1 81 ? 16.749 11.098 2.565 1.00 82.00 81 LYS A C 1
ATOM 634 O O . LYS A 1 81 ? 16.710 11.934 1.656 1.00 82.00 81 LYS A O 1
ATOM 639 N N . PRO A 1 82 ? 16.837 11.432 3.864 1.00 86.31 82 PRO A N 1
ATOM 640 C CA . PRO A 1 82 ? 16.899 12.820 4.292 1.00 86.31 82 PRO A CA 1
ATOM 641 C C . PRO A 1 82 ? 18.170 13.465 3.739 1.00 86.31 82 PRO A C 1
ATOM 643 O O . PRO A 1 82 ? 19.252 12.873 3.770 1.00 86.31 82 PRO A O 1
ATOM 646 N N . LYS A 1 83 ? 18.042 14.679 3.201 1.00 88.62 83 LYS A N 1
ATOM 647 C CA . LYS A 1 83 ? 19.177 15.418 2.617 1.00 88.62 83 LYS A CA 1
ATOM 648 C C . LYS A 1 83 ? 19.919 16.243 3.666 1.00 88.62 83 LYS A C 1
ATOM 650 O O . LYS A 1 83 ? 21.024 16.718 3.419 1.00 88.62 83 LYS A O 1
ATOM 655 N N . THR A 1 84 ? 19.305 16.456 4.827 1.00 92.69 84 THR A N 1
ATOM 656 C CA . THR A 1 84 ? 19.818 17.324 5.890 1.00 92.69 84 THR A CA 1
ATOM 657 C C . THR A 1 84 ? 19.572 16.690 7.256 1.00 92.69 84 THR A C 1
ATOM 659 O O . THR A 1 84 ? 18.526 16.087 7.483 1.00 92.69 84 THR A O 1
ATOM 662 N N . ALA A 1 85 ? 20.500 16.878 8.198 1.00 90.12 85 ALA A N 1
ATOM 663 C CA . ALA A 1 85 ? 20.393 16.328 9.554 1.00 90.12 85 ALA A CA 1
ATOM 664 C C . ALA A 1 85 ? 19.115 16.775 10.299 1.00 90.12 85 ALA A C 1
ATOM 666 O O . ALA A 1 85 ? 18.553 16.021 11.088 1.00 90.12 85 ALA A O 1
ATOM 667 N N . ALA A 1 86 ? 18.617 17.986 10.025 1.00 90.88 86 ALA A N 1
ATOM 668 C CA . ALA A 1 86 ? 17.362 18.478 10.598 1.00 90.88 86 ALA A CA 1
ATOM 669 C C . ALA A 1 86 ? 16.132 17.688 10.104 1.00 90.88 86 ALA A C 1
ATOM 671 O O . ALA A 1 86 ? 15.225 17.394 10.882 1.00 90.88 86 ALA A O 1
ATOM 672 N N . GLU A 1 87 ? 16.116 17.309 8.823 1.00 90.81 87 GLU A N 1
ATOM 673 C CA . GLU A 1 87 ? 15.053 16.490 8.229 1.00 90.81 87 GLU A CA 1
ATOM 674 C C . GLU A 1 87 ? 15.071 15.070 8.811 1.00 90.81 87 GLU A C 1
ATOM 676 O O . GLU A 1 87 ? 14.024 14.523 9.152 1.00 90.81 87 GLU A O 1
ATOM 681 N N . GLU A 1 88 ? 16.264 14.505 9.014 1.00 90.62 88 GLU A N 1
ATOM 682 C CA . GLU A 1 88 ? 16.445 13.200 9.654 1.00 90.62 88 GLU A CA 1
ATOM 683 C C . GLU A 1 88 ? 15.903 13.186 11.089 1.00 90.62 88 GLU A C 1
ATOM 685 O O . GLU A 1 88 ? 15.146 12.287 11.461 1.00 90.62 88 GLU A O 1
ATOM 690 N N . GLN A 1 89 ? 16.223 14.212 11.884 1.00 93.38 89 GLN A N 1
ATOM 691 C CA . GLN A 1 89 ? 15.696 14.341 13.244 1.00 93.38 89 GLN A CA 1
ATOM 692 C C . GLN A 1 89 ? 14.170 14.459 13.251 1.00 93.38 89 GLN A C 1
ATOM 694 O O . GLN A 1 89 ? 13.511 13.802 14.057 1.00 93.38 89 GLN A O 1
ATOM 699 N N . GLN A 1 90 ? 13.592 15.248 12.342 1.00 93.56 90 GLN A N 1
ATOM 700 C CA . GLN A 1 90 ? 12.141 15.380 12.238 1.00 93.56 90 GLN A CA 1
ATOM 701 C C . GLN A 1 90 ? 11.477 14.056 11.832 1.00 93.56 90 GLN A C 1
ATOM 703 O O . GLN A 1 90 ? 10.449 13.678 12.398 1.00 93.56 90 GLN A O 1
ATOM 708 N N . MET A 1 91 ? 12.060 13.329 10.875 1.00 91.50 91 MET A N 1
ATOM 709 C CA . MET A 1 91 ? 11.570 12.018 10.449 1.00 91.50 91 MET A CA 1
ATOM 710 C C . MET A 1 91 ? 11.625 11.007 11.600 1.00 91.50 91 MET A C 1
ATOM 712 O O . MET A 1 91 ? 10.642 10.307 11.844 1.00 91.50 91 MET A O 1
ATOM 716 N N . ASN A 1 92 ? 12.730 10.978 12.349 1.00 92.94 92 ASN A N 1
ATOM 717 C CA . ASN A 1 92 ? 12.891 10.114 13.514 1.00 92.94 92 ASN A CA 1
ATOM 718 C C . ASN A 1 92 ? 11.858 10.442 14.602 1.00 92.94 92 ASN A C 1
ATOM 720 O O . ASN A 1 92 ? 11.160 9.551 15.081 1.00 92.94 92 ASN A O 1
ATOM 724 N N . GLN A 1 93 ? 11.678 11.724 14.932 1.00 95.75 93 GLN A N 1
ATOM 725 C CA . GLN A 1 93 ? 10.679 12.151 15.915 1.00 95.75 93 GLN A CA 1
ATOM 726 C C . GLN A 1 93 ? 9.262 11.734 15.508 1.00 95.75 93 GLN A C 1
ATOM 728 O O . GLN A 1 93 ? 8.511 11.231 16.343 1.00 95.75 93 GLN A O 1
ATOM 733 N N . ARG A 1 94 ? 8.906 11.880 14.225 1.00 94.50 94 ARG A N 1
ATOM 734 C CA . ARG A 1 94 ? 7.615 11.416 13.693 1.00 94.50 94 ARG A CA 1
ATOM 735 C C . ARG A 1 94 ? 7.466 9.901 13.800 1.00 94.50 94 ARG A C 1
ATOM 737 O O . ARG A 1 94 ? 6.402 9.435 14.198 1.00 94.50 94 ARG A O 1
ATOM 744 N N . ALA A 1 95 ? 8.508 9.139 13.468 1.00 94.62 95 ALA A N 1
ATOM 745 C CA . ALA A 1 95 ? 8.499 7.685 13.598 1.00 94.62 95 ALA A CA 1
ATOM 746 C C . ALA A 1 95 ? 8.301 7.262 15.062 1.00 94.62 95 ALA A C 1
ATOM 748 O O . ALA A 1 95 ? 7.400 6.484 15.361 1.00 94.62 95 ALA A O 1
ATOM 749 N N . MET A 1 96 ? 9.060 7.850 15.989 1.00 97.69 96 MET A N 1
ATOM 750 C CA . MET A 1 96 ? 8.941 7.577 17.423 1.00 97.69 96 MET A CA 1
ATOM 751 C C . MET A 1 96 ? 7.571 7.965 17.986 1.00 97.69 96 MET A C 1
ATOM 753 O O . MET A 1 96 ? 7.025 7.238 18.809 1.00 97.69 96 MET A O 1
ATOM 757 N N . ALA A 1 97 ? 6.993 9.086 17.548 1.00 97.56 97 ALA A N 1
ATOM 758 C CA . ALA A 1 97 ? 5.648 9.488 17.954 1.00 97.56 97 ALA A CA 1
ATOM 759 C C . ALA A 1 97 ? 4.589 8.472 17.497 1.00 97.56 97 ALA A C 1
ATOM 761 O O . ALA A 1 97 ? 3.766 8.051 18.305 1.00 97.56 97 ALA A O 1
ATOM 762 N N . LYS A 1 98 ? 4.657 8.022 16.236 1.00 96.88 98 LYS A N 1
ATOM 763 C CA . LYS A 1 98 ? 3.760 6.984 15.706 1.00 96.88 98 LYS A CA 1
ATOM 764 C C . LYS A 1 98 ? 3.908 5.658 16.448 1.00 96.88 98 LYS A C 1
ATOM 766 O O . LYS A 1 98 ? 2.904 5.041 16.774 1.00 96.88 98 LYS A O 1
ATOM 771 N N . LEU A 1 99 ? 5.140 5.242 16.742 1.00 97.44 99 LEU A N 1
ATOM 772 C CA . LEU A 1 99 ? 5.395 4.011 17.493 1.00 97.44 99 LEU A CA 1
ATOM 773 C C . LEU A 1 99 ? 4.810 4.079 18.907 1.00 97.44 99 LEU A C 1
ATOM 775 O O . LEU A 1 99 ? 4.177 3.125 19.340 1.00 97.44 99 LEU A O 1
ATOM 779 N N . ARG A 1 100 ? 4.966 5.207 19.614 1.00 97.62 100 ARG A N 1
ATOM 780 C CA . ARG A 1 100 ? 4.356 5.386 20.943 1.00 97.62 100 ARG A CA 1
ATOM 781 C C . ARG A 1 100 ? 2.830 5.339 20.883 1.00 97.62 100 ARG A C 1
ATOM 783 O O . ARG A 1 100 ? 2.238 4.649 21.701 1.00 97.62 100 ARG A O 1
ATOM 790 N N . ALA A 1 101 ? 2.224 6.007 19.901 1.00 97.69 101 ALA A N 1
ATOM 791 C CA . ALA A 1 101 ? 0.775 5.976 19.705 1.00 97.69 101 ALA A CA 1
ATOM 792 C C . ALA A 1 101 ? 0.263 4.556 19.405 1.00 97.69 101 ALA A C 1
ATOM 794 O O . ALA A 1 101 ? -0.739 4.135 19.966 1.00 97.69 101 ALA A O 1
ATOM 795 N N . ALA A 1 102 ? 0.980 3.788 18.577 1.00 97.50 102 ALA A N 1
ATOM 796 C CA . ALA A 1 102 ? 0.621 2.400 18.286 1.00 97.50 102 ALA A CA 1
ATOM 797 C C . ALA A 1 102 ? 0.725 1.493 19.525 1.00 97.50 102 ALA A C 1
ATOM 799 O O . ALA A 1 102 ? -0.117 0.624 19.724 1.00 97.50 102 ALA A O 1
ATOM 800 N N . VAL A 1 103 ? 1.734 1.698 20.378 1.00 97.88 103 VAL A N 1
ATOM 801 C CA . VAL A 1 103 ? 1.867 0.962 21.647 1.00 97.88 103 VAL A CA 1
ATOM 802 C C . VAL A 1 103 ? 0.742 1.318 22.620 1.00 97.88 103 VAL A C 1
ATOM 804 O O . VAL A 1 103 ? 0.210 0.432 23.283 1.00 97.88 103 VAL A O 1
ATOM 807 N N . GLU A 1 104 ? 0.367 2.594 22.705 1.00 97.81 104 GLU A N 1
ATOM 808 C CA . GLU A 1 104 ? -0.767 3.038 23.520 1.00 97.81 104 GLU A CA 1
ATOM 809 C C . GLU A 1 104 ? -2.074 2.402 23.041 1.00 97.81 104 GLU A C 1
ATOM 811 O O . GLU A 1 104 ? -2.792 1.820 23.852 1.00 97.81 104 GLU A O 1
ATOM 816 N N . GLN A 1 105 ? -2.311 2.411 21.726 1.00 97.69 105 GLN A N 1
ATOM 817 C CA . GLN A 1 105 ? -3.464 1.764 21.108 1.00 97.69 105 GLN A CA 1
ATOM 818 C C . GLN A 1 105 ? -3.507 0.261 21.413 1.00 97.69 105 GLN A C 1
ATOM 820 O O . GLN A 1 105 ? -4.535 -0.231 21.858 1.00 97.69 105 GLN A O 1
ATOM 825 N N . LEU A 1 106 ? -2.391 -0.464 21.276 1.00 97.69 106 LEU A N 1
ATOM 826 C CA . LEU A 1 106 ? -2.333 -1.888 21.635 1.00 97.69 106 LEU A CA 1
ATOM 827 C C . LEU A 1 106 ? -2.679 -2.131 23.112 1.00 97.69 106 LEU A C 1
ATOM 829 O O . LEU A 1 106 ? -3.345 -3.107 23.443 1.00 97.69 106 LEU A O 1
ATOM 833 N N . GLY A 1 107 ? -2.253 -1.236 24.008 1.00 96.38 107 GLY A N 1
ATOM 834 C CA . GLY A 1 107 ? -2.613 -1.314 25.422 1.00 96.38 107 GLY A CA 1
ATOM 835 C C . GLY A 1 107 ? -4.084 -0.978 25.700 1.00 96.38 107 GLY A C 1
ATOM 836 O O . GLY A 1 107 ? -4.643 -1.429 26.701 1.00 96.38 107 GLY A O 1
ATOM 837 N N . GLU A 1 108 ? -4.728 -0.157 24.873 1.00 96.31 108 GLU A N 1
ATOM 838 C CA . GLU A 1 108 ? -6.178 0.072 24.913 1.00 96.31 108 GLU A CA 1
ATOM 839 C C . GLU A 1 108 ? -6.951 -1.130 24.376 1.00 96.31 108 GLU A C 1
ATOM 841 O O . GLU A 1 108 ? -7.891 -1.572 25.037 1.00 96.31 108 GLU A O 1
ATOM 846 N N . ASP A 1 109 ? -6.506 -1.702 23.258 1.00 95.38 109 ASP A N 1
ATOM 847 C CA . ASP A 1 109 ? -7.084 -2.899 22.651 1.00 95.38 109 ASP A CA 1
ATOM 848 C C . ASP A 1 109 ? -7.020 -4.083 23.629 1.00 95.38 109 ASP A C 1
ATOM 850 O O . ASP A 1 109 ? -8.034 -4.732 23.874 1.00 95.38 109 ASP A O 1
ATOM 854 N N . GLU A 1 110 ? -5.888 -4.300 24.312 1.00 93.44 110 GLU A N 1
ATOM 855 C CA . GLU A 1 110 ? -5.766 -5.352 25.331 1.00 93.44 110 GLU A CA 1
ATOM 856 C C . GLU A 1 110 ? -6.737 -5.128 26.506 1.00 93.44 110 GLU A C 1
ATOM 858 O O . GLU A 1 110 ? -7.405 -6.055 26.974 1.00 93.44 110 GLU A O 1
ATOM 863 N N . ARG A 1 111 ? -6.869 -3.883 26.984 1.00 92.81 111 ARG A N 1
ATOM 864 C CA . ARG A 1 111 ? -7.831 -3.538 28.045 1.00 92.81 111 ARG A CA 1
ATOM 865 C C . ARG A 1 111 ? -9.270 -3.757 27.585 1.00 92.81 111 ARG A C 1
ATOM 867 O O . ARG A 1 111 ? -10.093 -4.241 28.367 1.00 92.81 111 ARG A O 1
ATOM 874 N N . PHE A 1 112 ? -9.573 -3.414 26.337 1.00 93.00 112 PHE A N 1
ATOM 875 C CA . PHE A 1 112 ? -10.877 -3.637 25.733 1.00 93.00 112 PHE A CA 1
ATOM 876 C C . PHE A 1 112 ? -11.180 -5.131 25.609 1.00 93.00 112 PHE A C 1
ATOM 878 O O . PHE A 1 112 ? -12.249 -5.560 26.031 1.00 93.00 112 PHE A O 1
ATOM 885 N N . GLU A 1 113 ? -10.238 -5.944 25.132 1.00 92.19 113 GLU A N 1
ATOM 886 C CA . GLU A 1 113 ? -10.383 -7.399 25.034 1.00 92.19 113 GLU A CA 1
ATOM 887 C C . GLU A 1 113 ? -10.588 -8.056 26.404 1.00 92.19 113 GLU A C 1
ATOM 889 O O . GLU A 1 113 ? -11.450 -8.928 26.556 1.00 92.19 113 GLU A O 1
ATOM 894 N N . GLN A 1 114 ? -9.859 -7.610 27.432 1.00 88.06 114 GLN A N 1
ATOM 895 C CA . GLN A 1 114 ? -10.064 -8.066 28.808 1.00 88.06 114 GLN A CA 1
ATOM 896 C C . GLN A 1 114 ? -11.467 -7.704 29.319 1.00 88.06 114 GLN A C 1
ATOM 898 O O . GLN A 1 114 ? -12.135 -8.531 29.951 1.00 88.06 114 GLN A O 1
ATOM 903 N N . LEU A 1 115 ? -11.941 -6.486 29.036 1.00 85.75 115 LEU A N 1
ATOM 904 C CA . LEU A 1 115 ? -13.283 -6.043 29.411 1.00 85.75 115 LEU A CA 1
ATOM 905 C C . LEU A 1 115 ? -14.367 -6.809 28.640 1.00 85.75 115 LEU A C 1
ATOM 907 O O . LEU A 1 115 ? -15.344 -7.238 29.247 1.00 85.75 115 LEU A O 1
ATOM 911 N N . ALA A 1 116 ? -14.182 -7.033 27.340 1.00 86.44 116 ALA A N 1
ATOM 912 C CA . ALA A 1 116 ? -15.093 -7.785 26.483 1.00 86.44 116 ALA A CA 1
ATOM 913 C C . ALA A 1 116 ? -15.190 -9.254 26.926 1.00 86.44 116 ALA A C 1
ATOM 915 O O . ALA A 1 116 ? -16.288 -9.776 27.129 1.00 86.44 116 ALA A O 1
ATOM 916 N N . SER A 1 117 ? -14.047 -9.890 27.201 1.00 79.94 117 SER A N 1
ATOM 917 C CA . SER A 1 117 ? -13.976 -11.259 27.730 1.00 79.94 117 SER A CA 1
ATOM 918 C C . SER A 1 117 ? -14.642 -11.376 29.104 1.00 79.94 117 SER A C 1
ATOM 920 O O . SER A 1 117 ? -15.291 -12.376 29.412 1.00 79.94 117 SER A O 1
ATOM 922 N N . ARG A 1 118 ? -14.539 -10.335 29.940 1.00 77.31 118 ARG A N 1
ATOM 923 C CA . ARG A 1 118 ? -15.229 -10.272 31.236 1.00 77.31 118 ARG A CA 1
ATOM 924 C C . ARG A 1 118 ? -16.725 -9.977 31.091 1.00 77.31 118 ARG A C 1
ATOM 926 O O . ARG A 1 118 ? -17.519 -10.502 31.871 1.00 77.31 118 ARG A O 1
ATOM 933 N N . GLY A 1 119 ? -17.112 -9.177 30.100 1.00 62.59 119 GLY A N 1
ATOM 934 C CA . GLY A 1 119 ? -18.494 -8.813 29.787 1.00 62.59 119 GLY A CA 1
ATOM 935 C C . GLY A 1 119 ? -19.354 -10.007 29.374 1.00 62.59 119 GLY A C 1
ATOM 936 O O . GLY A 1 119 ? -20.539 -10.030 29.694 1.00 62.59 119 GLY A O 1
ATOM 937 N N . SER A 1 120 ? -18.757 -11.059 28.800 1.00 56.12 120 SER A N 1
ATOM 938 C CA . SER A 1 120 ? -19.454 -12.323 28.499 1.00 56.12 120 SER A CA 1
ATOM 939 C C . SER A 1 120 ? -20.038 -13.020 29.744 1.00 56.12 120 SER A C 1
ATOM 941 O O . SER A 1 120 ? -20.981 -13.797 29.631 1.00 56.12 120 SER A O 1
ATOM 943 N N . ARG A 1 121 ? -19.570 -12.703 30.963 1.00 53.78 121 ARG A N 1
ATOM 944 C CA . ARG A 1 121 ? -20.177 -13.217 32.207 1.00 53.78 121 ARG A CA 1
ATOM 945 C C . ARG A 1 121 ? -21.437 -12.476 32.657 1.00 53.78 121 ARG A C 1
ATOM 947 O O . ARG A 1 121 ? -22.087 -12.952 33.589 1.00 53.78 121 ARG A O 1
ATOM 954 N N . ILE A 1 122 ? -21.805 -11.355 32.034 1.00 53.41 122 ILE A N 1
ATOM 955 C CA . ILE A 1 122 ? -22.999 -10.590 32.430 1.00 53.41 122 ILE A CA 1
ATOM 956 C C . ILE A 1 122 ? -24.291 -11.383 32.152 1.00 53.41 122 ILE A C 1
ATOM 958 O O . ILE A 1 122 ? -25.237 -11.256 32.922 1.00 53.41 122 ILE A O 1
ATOM 962 N N . GLU A 1 123 ? -24.311 -12.302 31.178 1.00 52.91 123 GLU A N 1
ATOM 963 C CA . GLU A 1 123 ? -25.450 -13.221 30.968 1.00 52.91 123 GLU A CA 1
ATOM 964 C C . GLU A 1 123 ? -25.647 -14.251 32.094 1.00 52.91 123 GLU A C 1
ATOM 966 O O . GLU A 1 123 ? -26.711 -14.855 32.195 1.00 52.91 123 GLU A O 1
ATOM 971 N N . THR A 1 124 ? -24.658 -14.439 32.976 1.00 52.91 124 THR A N 1
ATOM 972 C CA . THR A 1 124 ? -24.766 -15.365 34.119 1.00 52.91 124 THR A CA 1
ATOM 973 C C . THR A 1 124 ? -25.053 -14.676 35.445 1.00 52.91 124 THR A C 1
ATOM 975 O O . THR A 1 124 ? -25.129 -15.363 36.466 1.00 52.91 124 THR A O 1
ATOM 978 N N . GLN A 1 125 ? -25.237 -13.345 35.473 1.00 54.72 125 GLN A N 1
ATOM 979 C CA . GLN A 1 125 ? -25.838 -12.762 36.668 1.00 54.72 125 GLN A CA 1
ATOM 980 C C . GLN A 1 125 ? -27.237 -13.368 36.817 1.00 54.72 125 GLN A C 1
ATOM 982 O O . GLN A 1 125 ? -28.040 -13.253 35.888 1.00 54.72 125 GLN A O 1
ATOM 987 N N . PRO A 1 126 ? -27.542 -14.034 37.948 1.00 62.03 126 PRO A N 1
ATOM 988 C CA . PRO A 1 126 ? -28.886 -14.515 38.185 1.00 62.03 126 PRO A CA 1
ATOM 989 C C . PRO A 1 126 ? -29.792 -13.294 38.122 1.00 62.03 126 PRO A C 1
ATOM 991 O O . PRO A 1 126 ? -29.675 -12.386 38.946 1.00 62.03 126 PRO A O 1
ATOM 994 N N . LYS A 1 127 ? -30.663 -13.252 37.109 1.00 64.94 127 LYS A N 1
ATOM 995 C CA . LYS A 1 127 ? -31.754 -12.283 37.056 1.00 64.94 127 LYS A CA 1
ATOM 996 C C . LYS A 1 127 ? -32.405 -12.317 38.441 1.00 64.94 127 LYS A C 1
ATOM 998 O O . LYS A 1 127 ? -32.780 -13.414 38.859 1.00 64.94 127 LYS A O 1
ATOM 1003 N N . PRO A 1 128 ? -32.490 -11.200 39.183 1.00 61.31 128 PRO A N 1
ATOM 1004 C CA . PRO A 1 128 ? -33.127 -11.212 40.488 1.00 61.31 128 PRO A CA 1
ATOM 1005 C C . PRO A 1 128 ? -34.605 -11.538 40.271 1.00 61.31 128 PRO A C 1
ATOM 1007 O O . PRO A 1 128 ? -35.411 -10.678 39.934 1.00 61.31 128 PRO A O 1
ATOM 1010 N N . VAL A 1 129 ? -34.955 -12.816 40.399 1.00 64.19 129 VAL A N 1
ATOM 1011 C CA . VAL A 1 129 ? -36.334 -13.306 40.444 1.00 64.19 129 VAL A CA 1
ATOM 1012 C C . VAL A 1 129 ? -36.839 -13.081 41.865 1.00 64.19 129 VAL A C 1
ATOM 1014 O O . VAL A 1 129 ? -37.050 -14.008 42.637 1.00 64.19 129 VAL A O 1
ATOM 1017 N N . SER A 1 130 ? -36.963 -11.810 42.240 1.00 67.94 130 SER A N 1
ATOM 1018 C CA . SER A 1 130 ? -37.836 -11.420 43.339 1.00 67.94 130 SER A CA 1
ATOM 1019 C C . SER A 1 130 ? -39.203 -11.121 42.735 1.00 67.94 130 SER A C 1
ATOM 1021 O O . SER A 1 130 ? -39.299 -10.332 41.800 1.00 67.94 130 SER A O 1
ATOM 1023 N N . ASN A 1 131 ? -40.258 -11.750 43.248 1.00 75.12 131 ASN A N 1
ATOM 1024 C CA . ASN A 1 131 ? -41.638 -11.372 42.918 1.00 75.12 131 ASN A CA 1
ATOM 1025 C C . ASN A 1 131 ? -42.125 -10.187 43.768 1.00 75.12 131 ASN A C 1
ATOM 1027 O O . ASN A 1 131 ? -43.251 -9.730 43.593 1.00 75.12 131 ASN A O 1
ATOM 1031 N N . ASP A 1 132 ? -41.290 -9.716 44.696 1.00 79.00 132 ASP A N 1
ATOM 1032 C CA . ASP A 1 132 ? -41.578 -8.598 45.579 1.00 79.00 132 ASP A CA 1
ATOM 1033 C C . ASP A 1 132 ? -40.934 -7.320 45.027 1.00 79.00 132 ASP A C 1
ATOM 1035 O O . ASP A 1 132 ? -39.707 -7.229 44.878 1.00 79.00 132 ASP A O 1
ATOM 1039 N N . LEU A 1 133 ? -41.790 -6.362 44.670 1.00 78.19 133 LEU A N 1
ATOM 1040 C CA . LEU A 1 133 ? -41.433 -5.104 44.016 1.00 78.19 133 LEU A CA 1
ATOM 1041 C C . LEU A 1 133 ? -40.623 -4.213 44.970 1.00 78.19 133 LEU A C 1
ATOM 1043 O O . LEU A 1 133 ? -39.663 -3.570 44.539 1.00 78.19 133 LEU A O 1
ATOM 1047 N N . ASP A 1 134 ? -40.927 -4.262 46.268 1.00 79.81 134 ASP A N 1
ATOM 1048 C CA . ASP A 1 134 ? -40.223 -3.486 47.291 1.00 79.81 134 ASP A CA 1
ATOM 1049 C C . ASP A 1 134 ? -38.781 -3.980 47.467 1.00 79.81 134 ASP A C 1
ATOM 1051 O O . ASP A 1 134 ? -37.850 -3.175 47.533 1.00 79.81 134 ASP A O 1
ATOM 1055 N N . ALA A 1 135 ? -38.560 -5.298 47.426 1.00 75.75 135 ALA A N 1
ATOM 1056 C CA . ALA A 1 135 ? -37.221 -5.887 47.473 1.00 75.75 135 ALA A CA 1
ATOM 1057 C C . ALA A 1 135 ? -36.384 -5.546 46.223 1.00 75.75 135 ALA A C 1
ATOM 1059 O O . ALA A 1 135 ? -35.171 -5.337 46.319 1.00 75.75 135 ALA A O 1
ATOM 1060 N N . ILE A 1 136 ? -37.024 -5.434 45.051 1.00 75.88 136 ILE A N 1
ATOM 1061 C CA . ILE A 1 136 ? -36.363 -4.984 43.815 1.00 75.88 136 ILE A CA 1
ATOM 1062 C C . ILE A 1 136 ? -35.964 -3.508 43.928 1.00 75.88 136 ILE A C 1
ATOM 1064 O O . ILE A 1 136 ? -34.818 -3.158 43.637 1.00 75.88 136 ILE A O 1
ATOM 1068 N N . LEU A 1 137 ? -36.881 -2.644 44.374 1.00 79.06 137 LEU A N 1
ATOM 1069 C CA . LEU A 1 137 ? -36.617 -1.213 44.549 1.00 79.06 137 LEU A CA 1
ATOM 1070 C C . LEU A 1 137 ? -35.526 -0.966 45.593 1.00 79.06 137 LEU A C 1
ATOM 1072 O O . LEU A 1 137 ? -34.629 -0.152 45.368 1.00 79.06 137 LEU A O 1
ATOM 1076 N N . GLN A 1 138 ? -35.542 -1.711 46.697 1.00 79.31 138 GLN A N 1
ATOM 1077 C CA . GLN A 1 138 ? -34.519 -1.623 47.734 1.00 79.31 138 GLN A CA 1
ATOM 1078 C C . GLN A 1 138 ? -33.147 -2.090 47.223 1.00 79.31 138 GLN A C 1
ATOM 1080 O O . GLN A 1 138 ? -32.141 -1.443 47.509 1.00 79.31 138 GLN A O 1
ATOM 1085 N N . SER A 1 139 ? -33.098 -3.147 46.402 1.00 73.69 139 SER A N 1
ATOM 1086 C CA . SER A 1 139 ? -31.864 -3.609 45.750 1.00 73.69 139 SER A CA 1
ATOM 1087 C C . SER A 1 139 ? -31.304 -2.601 44.740 1.00 73.69 139 SER A C 1
ATOM 1089 O O . SER A 1 139 ? -30.087 -2.533 44.576 1.00 73.69 139 SER A O 1
ATOM 1091 N N . LEU A 1 140 ? -32.158 -1.833 44.056 1.00 72.06 140 LEU A N 1
ATOM 1092 C CA . LEU A 1 140 ? -31.744 -0.804 43.093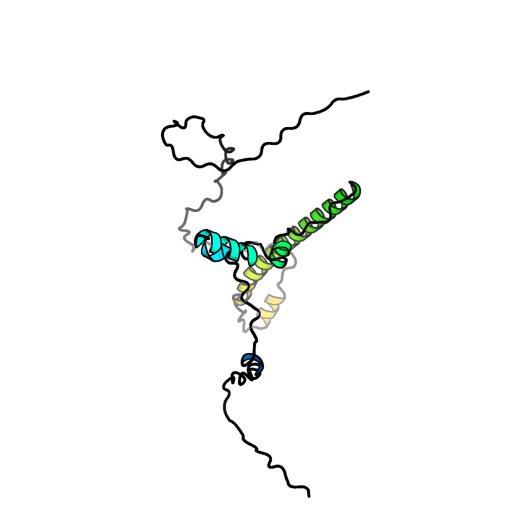 1.00 72.06 140 LEU A CA 1
ATOM 1093 C C . LEU A 1 140 ? -31.277 0.490 43.773 1.00 72.06 140 LEU A C 1
ATOM 1095 O O . LEU A 1 140 ? -30.384 1.163 43.265 1.00 72.06 140 LEU A O 1
ATOM 1099 N N . MET A 1 141 ? -31.850 0.829 44.929 1.00 70.25 141 MET A N 1
ATOM 1100 C CA . MET A 1 141 ? -31.471 2.014 45.708 1.00 70.25 141 MET A CA 1
ATOM 1101 C C . MET A 1 141 ? -30.229 1.795 46.586 1.00 70.25 141 MET A C 1
ATOM 1103 O O . MET A 1 141 ? -29.620 2.761 47.039 1.00 70.25 141 MET A O 1
ATOM 1107 N N . ALA A 1 142 ? -29.830 0.543 46.820 1.00 60.91 142 ALA A N 1
ATOM 1108 C CA . ALA A 1 142 ? -28.699 0.177 47.670 1.00 60.91 142 ALA A CA 1
ATOM 1109 C C . ALA A 1 142 ? -27.353 0.085 46.924 1.00 60.91 142 ALA A C 1
ATOM 1111 O O . ALA A 1 142 ? -26.486 -0.678 47.341 1.00 60.91 142 ALA A O 1
ATOM 1112 N N . ILE A 1 143 ? -27.143 0.843 45.841 1.00 56.66 143 ILE A N 1
ATOM 1113 C CA . ILE A 1 143 ? -25.802 1.013 45.256 1.00 56.66 143 ILE A CA 1
ATOM 1114 C C . ILE A 1 143 ? -25.011 1.943 46.194 1.00 56.66 143 ILE A C 1
ATOM 1116 O O . ILE A 1 143 ? -25.323 3.135 46.255 1.00 56.66 143 ILE A O 1
ATOM 1120 N N . PRO A 1 144 ? -23.998 1.463 46.943 1.00 51.78 144 PRO A N 1
ATOM 1121 C CA . PRO A 1 144 ? -23.275 2.325 47.858 1.00 51.78 144 PRO A CA 1
ATOM 1122 C C . PRO A 1 144 ? -22.269 3.163 47.065 1.00 51.78 144 PRO A C 1
ATOM 1124 O O . PRO A 1 144 ? -21.245 2.669 46.587 1.00 51.78 144 PRO A O 1
ATOM 1127 N N . VAL A 1 145 ? -22.540 4.463 46.961 1.00 52.50 145 VAL A N 1
ATOM 1128 C CA . VAL A 1 145 ? -21.510 5.469 46.689 1.00 52.50 145 VAL A CA 1
ATOM 1129 C C . VAL A 1 145 ? -20.572 5.480 47.898 1.00 52.50 145 VAL A C 1
ATOM 1131 O O . VAL A 1 145 ? -20.854 6.093 48.919 1.00 52.50 145 VAL A O 1
ATOM 1134 N N . GLY A 1 146 ? -19.471 4.738 47.777 1.00 50.19 146 GLY A N 1
ATOM 1135 C CA . GLY A 1 146 ? -18.286 4.850 48.624 1.00 50.19 146 GLY A CA 1
ATOM 1136 C C . GLY A 1 146 ? -18.430 4.365 50.067 1.00 50.19 146 GLY A C 1
ATOM 1137 O O . GLY A 1 146 ? -18.492 5.185 50.970 1.00 50.19 146 GLY A O 1
ATOM 1138 N N . GLN A 1 147 ? -18.344 3.052 50.307 1.00 42.69 147 GLN A N 1
ATOM 1139 C CA . GLN A 1 147 ? -17.689 2.497 51.506 1.00 42.69 147 GLN A CA 1
ATOM 1140 C C . GLN A 1 147 ? -17.380 0.994 51.321 1.00 42.69 147 GLN A C 1
ATOM 1142 O O . GLN A 1 147 ? -18.189 0.280 50.727 1.00 42.69 147 GLN A O 1
ATOM 1147 N N . PRO A 1 148 ? -16.222 0.491 51.801 1.00 48.94 148 PRO A N 1
ATOM 1148 C CA . PRO A 1 148 ? -15.874 -0.924 51.721 1.00 48.94 148 PRO A CA 1
ATOM 1149 C C . PRO A 1 148 ? -16.675 -1.705 52.766 1.00 48.94 148 PRO A C 1
ATOM 1151 O O . PRO A 1 148 ? -16.425 -1.598 53.967 1.00 48.94 148 PRO A O 1
ATOM 1154 N N . THR A 1 149 ? -17.644 -2.503 52.329 1.00 43.31 149 THR A N 1
ATOM 1155 C CA . THR A 1 149 ? -18.326 -3.434 53.225 1.00 43.31 149 THR A CA 1
ATOM 1156 C C . THR A 1 149 ? -17.401 -4.611 53.516 1.00 43.31 149 THR A C 1
ATOM 1158 O O . THR A 1 149 ? -17.080 -5.427 52.653 1.00 43.31 149 THR A O 1
ATOM 1161 N N . ALA A 1 150 ? -16.959 -4.695 54.770 1.00 51.12 150 ALA A N 1
ATOM 1162 C CA . ALA A 1 150 ? -16.453 -5.923 55.354 1.00 51.12 150 ALA A CA 1
ATOM 1163 C C . ALA A 1 150 ? -17.581 -6.964 55.313 1.00 51.12 150 ALA A C 1
ATOM 1165 O O . ALA A 1 150 ? -18.450 -6.997 56.181 1.00 51.12 150 ALA A O 1
ATOM 1166 N N . THR A 1 151 ? -17.596 -7.797 54.274 1.00 49.19 151 THR A N 1
ATOM 1167 C CA . THR A 1 151 ? -18.444 -8.985 54.240 1.00 49.19 151 THR A CA 1
ATOM 1168 C C . THR A 1 151 ? -17.876 -9.997 55.218 1.00 49.19 151 THR A C 1
ATOM 1170 O O . THR A 1 151 ? -16.771 -10.518 55.050 1.00 49.19 151 THR A O 1
ATOM 1173 N N . THR A 1 152 ? -18.655 -10.231 56.262 1.00 47.31 152 THR A N 1
ATOM 1174 C CA . THR A 1 152 ? -18.500 -11.292 57.237 1.00 47.31 152 THR A CA 1
ATOM 1175 C C . THR A 1 152 ? -18.191 -12.627 56.564 1.00 47.31 152 THR A C 1
ATOM 1177 O O . THR A 1 152 ? -18.916 -13.146 55.719 1.00 47.31 152 THR A O 1
ATOM 1180 N N . SER A 1 153 ? -17.052 -13.164 56.989 1.00 52.47 153 SER A N 1
ATOM 1181 C CA . SER A 1 153 ? -16.657 -14.565 56.974 1.00 52.47 153 SER A CA 1
ATOM 1182 C C . SER A 1 153 ? -17.838 -15.523 57.169 1.00 52.47 153 SER A C 1
ATOM 1184 O O . SER A 1 153 ? -18.323 -15.627 58.291 1.00 52.47 153 SER A O 1
ATOM 1186 N N . ALA A 1 154 ? -18.231 -16.265 56.125 1.00 50.19 154 ALA A N 1
ATOM 1187 C CA . ALA A 1 154 ? -18.775 -17.629 56.241 1.00 50.19 154 ALA A CA 1
ATOM 1188 C C . ALA A 1 154 ? -19.000 -18.335 54.882 1.00 50.19 154 ALA A C 1
ATOM 1190 O O . ALA A 1 154 ? -20.033 -18.951 54.709 1.00 50.19 154 ALA A O 1
ATOM 1191 N N . TYR A 1 155 ? -18.073 -18.313 53.915 1.00 41.50 155 TYR A N 1
ATOM 1192 C CA . TYR A 1 155 ? -18.102 -19.287 52.798 1.00 41.50 155 TYR A CA 1
ATOM 1193 C C . TYR A 1 155 ? -16.681 -19.588 52.310 1.00 41.50 155 TYR A C 1
ATOM 1195 O O . TYR A 1 155 ? -16.229 -19.144 51.259 1.00 41.50 155 TYR A O 1
ATOM 1203 N N . ARG A 1 156 ? -15.939 -20.346 53.122 1.00 48.78 156 ARG A N 1
ATOM 1204 C CA . ARG A 1 156 ? -14.650 -20.939 52.750 1.00 48.78 156 ARG A CA 1
ATOM 1205 C C . ARG A 1 156 ? -14.631 -22.388 53.230 1.00 48.78 156 ARG A C 1
ATOM 1207 O O . ARG A 1 156 ? -14.296 -22.607 54.386 1.00 48.78 156 ARG A O 1
ATOM 1214 N N . SER A 1 157 ? -14.991 -23.354 52.374 1.00 52.84 157 SER A N 1
ATOM 1215 C CA . SER A 1 157 ? -14.541 -24.762 52.503 1.00 52.84 157 SER A CA 1
ATOM 1216 C C . SER A 1 157 ? -14.985 -25.739 51.390 1.00 52.84 157 SER A C 1
ATOM 1218 O O . SER A 1 157 ? -15.150 -26.916 51.683 1.00 52.84 157 SER A O 1
ATOM 1220 N N . HIS A 1 158 ? -15.129 -25.362 50.109 1.00 43.41 158 HIS A N 1
ATOM 1221 C CA . HIS A 1 158 ? -15.377 -26.380 49.055 1.00 43.41 158 HIS A CA 1
ATOM 1222 C C . HIS A 1 158 ? -14.628 -26.131 47.737 1.00 43.41 158 HIS A C 1
ATOM 1224 O O . HIS A 1 158 ? -15.213 -26.197 46.664 1.00 43.41 158 HIS A O 1
ATOM 1230 N N . VAL A 1 159 ? -13.320 -25.870 47.782 1.00 44.84 159 VAL A N 1
ATOM 1231 C CA . VAL A 1 159 ? -12.461 -26.112 46.610 1.00 44.84 159 VAL A CA 1
ATOM 1232 C C . VAL A 1 159 ? -11.183 -26.774 47.099 1.00 44.84 159 VAL A C 1
ATOM 1234 O O . VAL A 1 159 ? -10.300 -26.134 47.668 1.00 44.84 159 VAL A O 1
ATOM 1237 N N . LYS A 1 160 ? -11.109 -28.093 46.916 1.00 43.25 160 LYS A N 1
ATOM 1238 C CA . LYS A 1 160 ? -9.880 -28.867 47.066 1.00 43.25 160 LYS A CA 1
ATOM 1239 C C . LYS A 1 160 ? -8.997 -28.511 45.870 1.00 43.25 160 LYS A C 1
ATOM 1241 O O . LYS A 1 160 ? -9.199 -29.025 44.776 1.00 43.25 160 LYS A O 1
ATOM 1246 N N . ALA A 1 161 ? -8.071 -27.578 46.071 1.00 43.88 161 ALA A N 1
ATOM 1247 C CA . ALA A 1 161 ? -7.011 -27.282 45.120 1.00 43.88 161 ALA A CA 1
ATOM 1248 C C . ALA A 1 161 ? -6.069 -28.494 45.047 1.00 43.88 161 ALA A C 1
ATOM 1250 O O . ALA A 1 161 ? -5.228 -28.692 45.919 1.00 43.88 161 ALA A O 1
ATOM 1251 N N . GLY A 1 162 ? -6.259 -29.338 44.037 1.00 52.97 162 GLY A N 1
ATOM 1252 C CA . GLY A 1 162 ? -5.269 -30.315 43.601 1.00 52.97 162 GLY A CA 1
ATOM 1253 C C . GLY A 1 162 ? -4.655 -29.829 42.297 1.00 52.97 162 GLY A C 1
ATOM 1254 O O . GLY A 1 162 ? -5.246 -30.050 41.251 1.00 52.97 162 GLY A O 1
ATOM 1255 N N . SER A 1 163 ? -3.534 -29.111 42.385 1.00 44.12 163 SER A N 1
ATOM 1256 C CA . SER A 1 163 ? -2.525 -28.934 41.325 1.00 44.12 163 SER A CA 1
ATOM 1257 C C . SER A 1 163 ? -1.461 -27.965 41.848 1.00 44.12 163 SER A C 1
ATOM 1259 O O . SER A 1 163 ? -1.393 -26.800 41.454 1.00 44.12 163 SER A O 1
ATOM 1261 N N . ALA A 1 164 ? -0.670 -28.428 42.810 1.00 53.59 164 ALA A N 1
ATOM 1262 C CA . ALA A 1 164 ? 0.570 -27.770 43.187 1.00 53.59 164 ALA A CA 1
ATOM 1263 C C . ALA A 1 164 ? 1.651 -28.245 42.211 1.00 53.59 164 ALA A C 1
ATOM 1265 O O . ALA A 1 164 ? 2.315 -29.208 42.540 1.00 53.59 164 ALA A O 1
ATOM 1266 N N . ASP A 1 165 ? 1.744 -27.652 41.013 1.00 52.53 165 ASP A N 1
ATOM 1267 C CA . ASP A 1 165 ? 2.831 -27.953 40.054 1.00 52.53 165 ASP A CA 1
ATOM 1268 C C . ASP A 1 165 ? 3.027 -26.879 38.959 1.00 52.53 165 ASP A C 1
ATOM 1270 O O . ASP A 1 165 ? 3.553 -27.160 37.886 1.00 52.53 165 ASP A O 1
ATOM 1274 N N . PHE A 1 166 ? 2.636 -25.618 39.188 1.00 49.16 166 PHE A N 1
ATOM 1275 C CA . PHE A 1 166 ? 2.979 -24.554 38.231 1.00 49.16 166 PHE A CA 1
ATOM 1276 C C . PHE A 1 166 ? 3.497 -23.285 38.912 1.00 49.16 166 PHE A C 1
ATOM 1278 O O . PHE A 1 166 ? 2.821 -22.261 39.020 1.00 49.16 166 PHE A O 1
ATOM 1285 N N . ASP A 1 167 ? 4.745 -23.372 39.372 1.00 51.38 167 ASP A N 1
ATOM 1286 C CA . ASP A 1 167 ? 5.541 -22.247 39.860 1.00 51.38 167 ASP A CA 1
ATOM 1287 C C . ASP A 1 167 ? 6.132 -21.443 38.688 1.00 51.38 167 ASP A C 1
ATOM 1289 O O . ASP A 1 167 ? 7.259 -21.658 38.250 1.00 51.38 167 ASP A O 1
ATOM 1293 N N . PHE A 1 168 ? 5.402 -20.438 38.198 1.00 51.94 168 PHE A N 1
ATOM 1294 C CA . PHE A 1 168 ? 5.926 -19.478 37.208 1.00 51.94 168 PHE A CA 1
ATOM 1295 C C . PHE A 1 168 ? 6.913 -18.444 37.789 1.00 51.94 168 PHE A C 1
ATOM 1297 O O . PHE A 1 168 ? 7.414 -17.593 37.057 1.00 51.94 168 PHE A O 1
ATOM 1304 N N . ARG A 1 169 ? 7.183 -18.448 39.101 1.00 53.31 169 ARG A N 1
ATOM 1305 C CA . ARG A 1 169 ? 7.861 -17.318 39.767 1.00 53.31 169 ARG A CA 1
ATOM 1306 C C . ARG A 1 169 ? 9.386 -17.403 39.874 1.00 53.31 169 ARG A C 1
ATOM 1308 O O . ARG A 1 169 ? 9.972 -16.414 40.292 1.00 53.31 169 ARG A O 1
ATOM 1315 N N . ASN A 1 170 ? 10.035 -18.497 39.458 1.00 48.97 170 ASN A N 1
ATOM 1316 C CA . ASN A 1 170 ? 11.481 -18.681 39.688 1.00 48.97 170 ASN A CA 1
ATOM 1317 C C . ASN A 1 170 ? 12.343 -19.011 38.454 1.00 48.97 170 ASN A C 1
ATOM 1319 O O . ASN A 1 170 ? 13.537 -19.267 38.607 1.00 48.97 170 ASN A O 1
ATOM 1323 N N . HIS A 1 171 ? 11.823 -18.944 37.226 1.00 50.81 171 HIS A N 1
ATOM 1324 C CA . HIS A 1 171 ? 12.664 -19.118 36.035 1.00 50.81 171 HIS A CA 1
ATOM 1325 C C . HIS A 1 171 ? 13.271 -17.786 35.578 1.00 50.81 171 HIS A C 1
ATOM 1327 O O . HIS A 1 171 ? 12.860 -17.188 34.588 1.00 50.81 171 HIS A O 1
ATOM 1333 N N . SER A 1 172 ? 14.291 -17.333 36.309 1.00 49.34 172 SER A N 1
ATOM 1334 C CA . SER A 1 172 ? 15.318 -16.450 35.753 1.00 49.34 172 SER A CA 1
ATOM 1335 C C . SER A 1 172 ? 16.014 -17.216 34.625 1.00 49.34 172 SER A C 1
ATOM 1337 O O . SER A 1 172 ? 16.838 -18.097 34.875 1.00 49.34 172 SER A O 1
ATOM 1339 N N . LEU A 1 173 ? 15.625 -16.953 33.376 1.00 56.12 173 LEU A N 1
ATOM 1340 C CA . LEU A 1 173 ? 16.375 -17.427 32.220 1.00 56.12 173 LEU A CA 1
ATOM 1341 C C . LEU A 1 173 ? 17.759 -16.778 32.285 1.00 56.12 173 LEU A C 1
ATOM 1343 O O . LEU A 1 173 ? 17.883 -15.553 32.234 1.00 56.12 173 LEU A O 1
ATOM 1347 N N . ALA A 1 174 ? 18.796 -17.603 32.435 1.00 64.94 174 ALA A N 1
ATOM 1348 C CA . ALA A 1 174 ? 20.169 -17.133 32.360 1.00 64.94 174 ALA A CA 1
ATOM 1349 C C . ALA A 1 174 ? 20.382 -16.396 31.020 1.00 64.94 174 ALA A C 1
ATOM 1351 O O . ALA A 1 174 ? 19.854 -16.844 29.996 1.00 64.94 174 ALA A O 1
ATOM 1352 N N . PRO A 1 175 ? 21.144 -15.286 30.999 1.00 70.25 175 PRO A N 1
ATOM 1353 C CA . PRO A 1 175 ? 21.470 -14.586 29.764 1.00 70.25 175 PRO A CA 1
ATOM 1354 C C . PRO A 1 175 ? 22.050 -15.561 28.739 1.00 70.25 175 PRO A C 1
ATOM 1356 O O . PRO A 1 175 ? 22.971 -16.319 29.051 1.00 70.25 175 PRO A O 1
ATOM 1359 N N . ILE A 1 176 ? 21.504 -15.538 27.522 1.00 66.56 176 ILE A N 1
ATOM 1360 C CA . ILE A 1 176 ? 21.997 -16.342 26.403 1.00 66.56 176 ILE A CA 1
ATOM 1361 C C . ILE A 1 176 ? 23.489 -16.012 26.218 1.00 66.56 176 ILE A C 1
ATOM 1363 O O . ILE A 1 176 ? 23.821 -14.837 26.024 1.00 66.56 176 ILE A O 1
ATOM 1367 N N . PRO A 1 177 ? 24.403 -16.996 26.305 1.00 74.44 177 PRO A N 1
ATOM 1368 C CA . PRO A 1 177 ? 25.819 -16.735 26.107 1.00 74.44 177 PRO A CA 1
ATOM 1369 C C . PRO A 1 177 ? 26.055 -16.239 24.671 1.00 74.44 177 PRO A C 1
ATOM 1371 O O . PRO A 1 177 ? 25.400 -16.719 23.741 1.00 74.44 177 PRO A O 1
ATOM 1374 N N . PRO A 1 178 ? 26.981 -15.287 24.462 1.00 77.12 178 PRO A N 1
ATOM 1375 C CA . PRO A 1 178 ? 27.305 -14.809 23.126 1.00 77.12 178 PRO A CA 1
ATOM 1376 C C . PRO A 1 178 ? 27.763 -15.979 22.239 1.00 77.12 178 PRO A C 1
ATOM 1378 O O . PRO A 1 178 ? 28.395 -16.916 22.742 1.00 77.12 178 PRO A O 1
ATOM 1381 N N . PRO A 1 179 ? 27.463 -15.940 20.928 1.00 70.31 179 PRO A N 1
ATOM 1382 C CA . PRO A 1 179 ? 27.827 -17.007 20.006 1.00 70.31 179 PRO A CA 1
ATOM 1383 C C . PRO A 1 179 ? 29.334 -17.251 20.071 1.00 70.31 179 PRO A C 1
ATOM 1385 O O . PRO A 1 179 ? 30.138 -16.334 19.883 1.00 70.31 179 PRO A O 1
ATOM 1388 N N . GLN A 1 180 ? 29.717 -18.492 20.372 1.00 73.69 180 GLN A N 1
ATOM 1389 C CA . GLN A 1 180 ? 31.123 -18.869 20.398 1.00 73.69 180 GLN A CA 1
ATOM 1390 C C . GLN A 1 180 ? 31.715 -18.721 18.988 1.00 73.69 180 GLN A C 1
ATOM 1392 O O . GLN A 1 180 ? 31.078 -19.126 18.010 1.00 73.69 180 GLN A O 1
ATOM 1397 N N . PRO A 1 181 ? 32.927 -18.156 18.853 1.00 73.25 181 PRO A N 1
ATOM 1398 C CA . PRO A 1 181 ? 33.623 -18.149 17.578 1.00 73.25 181 PRO A CA 1
ATOM 1399 C C . PRO A 1 181 ? 33.891 -19.594 17.126 1.00 73.25 181 PRO A C 1
ATOM 1401 O O . PRO A 1 181 ? 34.086 -20.473 17.971 1.00 73.25 181 PRO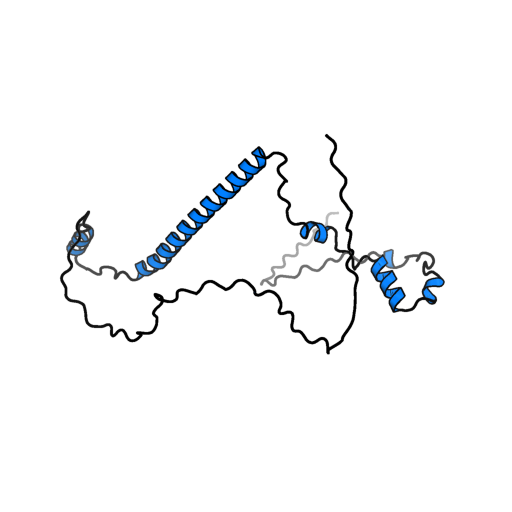 A O 1
ATOM 1404 N N . PRO A 1 182 ? 33.926 -19.856 15.808 1.00 67.25 182 PRO A N 1
ATOM 1405 C CA . PRO A 1 182 ? 34.134 -21.198 15.281 1.00 67.25 182 PRO A CA 1
ATOM 1406 C C . PRO A 1 182 ? 35.434 -21.790 15.834 1.00 67.25 182 PRO A C 1
ATOM 1408 O O . PRO A 1 182 ? 36.508 -21.185 15.737 1.00 67.25 182 PRO A O 1
ATOM 1411 N N . SER A 1 183 ? 35.325 -22.977 16.433 1.00 62.03 183 SER A N 1
ATOM 1412 C CA . SER A 1 183 ? 36.471 -23.722 16.934 1.00 62.03 183 SER A CA 1
ATOM 1413 C C . SER A 1 183 ? 37.423 -24.030 15.772 1.00 62.03 183 SER A C 1
ATOM 1415 O O . SER A 1 183 ? 37.031 -24.526 14.718 1.00 62.03 183 SER A O 1
ATOM 1417 N N . LYS A 1 184 ? 38.709 -23.717 15.954 1.00 55.28 184 LYS A N 1
ATOM 1418 C CA . LYS A 1 184 ? 39.768 -23.934 14.951 1.00 55.28 184 LYS A CA 1
ATOM 1419 C C . LYS A 1 184 ? 40.229 -25.392 14.834 1.00 55.28 184 LYS A C 1
ATOM 1421 O O . LYS A 1 184 ? 41.234 -25.655 14.186 1.00 55.28 184 LYS A O 1
ATOM 1426 N N . ASN A 1 185 ? 39.495 -26.340 15.411 1.00 60.47 185 ASN A N 1
ATOM 1427 C CA . ASN A 1 185 ? 39.854 -27.754 15.383 1.00 60.47 185 ASN A CA 1
ATOM 1428 C C . ASN A 1 185 ? 38.848 -28.527 14.534 1.00 60.47 185 ASN A C 1
ATOM 1430 O O . ASN A 1 185 ? 38.048 -29.305 15.046 1.00 60.47 185 ASN A O 1
ATOM 1434 N N . ARG A 1 186 ? 38.898 -28.309 13.217 1.00 46.72 186 ARG A N 1
ATOM 1435 C CA . ARG A 1 186 ? 38.348 -29.263 12.256 1.00 46.72 186 ARG A CA 1
ATOM 1436 C C . ARG A 1 186 ? 39.516 -29.832 11.461 1.00 46.72 186 ARG A C 1
ATOM 1438 O O . ARG A 1 186 ? 40.111 -29.133 10.646 1.00 46.72 186 ARG A O 1
ATOM 1445 N N . ASN A 1 187 ? 39.857 -31.078 11.785 1.00 51.44 187 ASN A N 1
ATOM 1446 C CA . ASN A 1 187 ? 40.777 -31.912 11.017 1.00 51.44 187 ASN A CA 1
ATOM 1447 C C . ASN A 1 187 ? 40.403 -31.851 9.524 1.00 51.44 187 ASN A C 1
ATOM 1449 O O . ASN A 1 187 ? 39.223 -32.035 9.204 1.00 51.44 187 ASN A O 1
ATOM 1453 N N . PRO A 1 188 ? 41.360 -31.589 8.620 1.00 51.34 188 PRO A N 1
ATOM 1454 C CA . PRO A 1 188 ? 41.098 -31.433 7.200 1.00 51.34 188 PRO A CA 1
ATOM 1455 C C . PRO A 1 188 ? 41.242 -32.771 6.468 1.00 51.34 188 PRO A C 1
ATOM 1457 O O . PRO A 1 188 ? 42.092 -32.889 5.605 1.00 51.34 188 PRO A O 1
ATOM 1460 N N . ASP A 1 189 ? 40.403 -33.759 6.779 1.00 46.84 189 ASP A N 1
ATOM 1461 C CA . ASP A 1 189 ? 40.344 -35.018 6.018 1.00 46.84 189 ASP A CA 1
ATOM 1462 C C . ASP A 1 189 ? 38.888 -35.387 5.713 1.00 46.84 189 ASP A C 1
ATOM 1464 O O . ASP A 1 189 ? 38.330 -36.350 6.228 1.00 46.84 189 ASP A O 1
ATOM 1468 N N . ALA A 1 190 ? 38.242 -34.559 4.893 1.00 43.94 190 ALA A N 1
ATOM 1469 C CA . ALA A 1 190 ? 37.106 -34.955 4.063 1.00 43.94 190 ALA A CA 1
ATOM 1470 C C . ALA A 1 190 ? 36.933 -33.902 2.964 1.00 43.94 190 ALA A C 1
ATOM 1472 O O . ALA A 1 190 ? 36.284 -32.869 3.138 1.00 43.94 190 ALA A O 1
ATOM 1473 N N . ALA A 1 191 ? 37.590 -34.151 1.839 1.00 44.97 191 ALA A N 1
ATOM 1474 C CA . ALA A 1 191 ? 37.438 -33.385 0.620 1.00 44.97 191 ALA A CA 1
ATOM 1475 C C . ALA A 1 191 ? 36.057 -33.631 -0.014 1.00 44.97 191 ALA A C 1
ATOM 1477 O O . ALA A 1 191 ? 35.659 -34.777 -0.215 1.00 44.97 191 ALA A O 1
ATOM 1478 N N . SER A 1 192 ? 35.371 -32.556 -0.407 1.00 48.84 192 SER A N 1
ATOM 1479 C CA . SER A 1 192 ? 34.706 -32.476 -1.716 1.00 48.84 192 SER A CA 1
ATOM 1480 C C . SER A 1 192 ? 34.452 -31.020 -2.117 1.00 48.84 192 SER A C 1
ATOM 1482 O O . SER A 1 192 ? 33.575 -30.322 -1.619 1.00 48.84 192 SER A O 1
ATOM 1484 N N . THR A 1 193 ? 35.346 -30.608 -3.004 1.00 46.06 193 THR A N 1
ATOM 1485 C CA . THR A 1 193 ? 35.412 -29.514 -3.974 1.00 46.06 193 THR A CA 1
ATOM 1486 C C . THR A 1 193 ? 34.095 -29.118 -4.662 1.00 46.06 193 THR A C 1
ATOM 1488 O O . THR A 1 193 ? 33.396 -29.986 -5.169 1.00 46.06 193 THR A O 1
ATOM 1491 N N . THR A 1 194 ? 33.828 -27.803 -4.770 1.00 48.53 194 THR A N 1
ATOM 1492 C CA . THR A 1 194 ? 33.725 -26.999 -6.027 1.00 48.53 194 THR A CA 1
ATOM 1493 C C . THR A 1 194 ? 33.027 -25.652 -5.704 1.00 48.53 194 THR A C 1
ATOM 1495 O O . THR A 1 194 ? 31.875 -25.627 -5.297 1.00 48.53 194 THR A O 1
ATOM 1498 N N . THR A 1 195 ? 33.723 -24.536 -5.453 1.00 43.00 195 THR A N 1
ATOM 1499 C CA . THR A 1 195 ? 34.422 -23.563 -6.330 1.00 43.00 195 THR A CA 1
ATOM 1500 C C . THR A 1 195 ? 33.507 -22.724 -7.241 1.00 43.00 195 THR A C 1
ATOM 1502 O O . THR A 1 195 ? 33.187 -23.119 -8.353 1.00 43.00 195 THR A O 1
ATOM 1505 N N . GLY A 1 196 ? 33.202 -21.496 -6.794 1.00 37.53 196 GLY A N 1
ATOM 1506 C CA . GLY A 1 196 ? 32.727 -20.360 -7.601 1.00 37.53 196 GLY A CA 1
ATOM 1507 C C . GLY A 1 196 ? 33.233 -19.031 -6.990 1.00 37.53 196 GLY A C 1
ATOM 1508 O O . GLY A 1 196 ? 33.225 -18.909 -5.763 1.00 37.53 196 GLY A O 1
ATOM 1509 N N . PRO A 1 197 ? 33.769 -18.066 -7.772 1.00 59.56 197 PRO A N 1
ATOM 1510 C CA . PRO A 1 197 ? 34.730 -17.083 -7.260 1.00 59.56 197 PRO A CA 1
ATOM 1511 C C . PRO A 1 197 ? 34.120 -15.817 -6.635 1.00 59.56 197 PRO A C 1
ATOM 1513 O O . PRO A 1 197 ? 33.335 -15.094 -7.245 1.00 59.56 197 PRO A O 1
ATOM 1516 N N . ALA A 1 198 ? 34.622 -15.474 -5.445 1.00 43.69 198 ALA A N 1
ATOM 1517 C CA . ALA A 1 198 ? 34.445 -14.180 -4.796 1.00 43.69 198 ALA A CA 1
ATOM 1518 C C . ALA A 1 198 ? 35.386 -13.119 -5.403 1.00 43.69 198 ALA A C 1
ATOM 1520 O O . ALA A 1 198 ? 36.611 -13.268 -5.397 1.00 43.69 198 ALA A O 1
ATOM 1521 N N . ARG A 1 199 ? 34.823 -12.005 -5.886 1.00 49.66 199 ARG A N 1
ATOM 1522 C CA . ARG A 1 199 ? 35.589 -10.822 -6.302 1.00 49.66 199 ARG A CA 1
ATOM 1523 C C . ARG A 1 199 ? 36.026 -10.009 -5.084 1.00 49.66 199 ARG A C 1
ATOM 1525 O O . ARG A 1 199 ? 35.214 -9.496 -4.322 1.00 49.66 199 ARG A O 1
ATOM 1532 N N . LYS A 1 200 ? 37.343 -9.867 -4.947 1.00 48.94 200 LYS A N 1
ATOM 1533 C CA . LYS A 1 200 ? 38.051 -9.067 -3.946 1.00 48.94 200 LYS A CA 1
ATOM 1534 C C . LYS A 1 200 ? 38.533 -7.785 -4.629 1.00 48.94 200 LYS A C 1
ATOM 1536 O O . LYS A 1 200 ? 39.386 -7.856 -5.507 1.00 48.94 200 LYS A O 1
ATOM 1541 N N . THR A 1 201 ? 38.035 -6.616 -4.233 1.00 53.59 201 THR A N 1
ATOM 1542 C CA . THR A 1 201 ? 38.642 -5.331 -4.622 1.00 53.59 201 THR A CA 1
ATOM 1543 C C . THR A 1 201 ? 39.106 -4.583 -3.384 1.00 53.59 201 THR A C 1
ATOM 1545 O O . THR A 1 201 ? 38.353 -3.868 -2.732 1.00 53.59 201 THR A O 1
ATOM 1548 N N . THR A 1 202 ? 40.386 -4.747 -3.071 1.00 49.81 202 THR A N 1
ATOM 1549 C CA . THR A 1 202 ? 41.166 -3.818 -2.256 1.00 49.81 202 THR A CA 1
ATOM 1550 C C . THR A 1 202 ? 41.667 -2.685 -3.150 1.00 49.81 202 THR A C 1
ATOM 1552 O O . THR A 1 202 ? 42.361 -2.963 -4.130 1.00 49.81 202 THR A O 1
ATOM 1555 N N . ARG A 1 203 ? 41.425 -1.414 -2.806 1.00 50.09 203 ARG A N 1
ATOM 1556 C CA . ARG A 1 203 ? 42.245 -0.311 -3.328 1.00 50.09 203 ARG A CA 1
ATOM 1557 C C . ARG A 1 203 ? 42.612 0.671 -2.219 1.00 50.09 203 ARG A C 1
ATOM 1559 O O . ARG A 1 203 ? 41.778 1.140 -1.457 1.00 50.09 203 ARG A O 1
ATOM 1566 N N . ARG A 1 204 ? 43.924 0.881 -2.155 1.00 50.94 204 ARG A N 1
ATOM 1567 C CA . ARG A 1 204 ? 44.724 1.653 -1.207 1.00 50.94 204 ARG A CA 1
ATOM 1568 C C . ARG A 1 204 ? 44.309 3.121 -1.103 1.00 50.94 204 ARG A C 1
ATOM 1570 O O . ARG A 1 204 ? 43.876 3.723 -2.081 1.00 50.94 204 ARG A O 1
ATOM 1577 N N . GLY A 1 205 ? 44.569 3.684 0.076 1.00 49.03 205 GLY A N 1
ATOM 1578 C CA . GLY A 1 205 ? 44.451 5.106 0.363 1.00 49.03 205 GLY A CA 1
ATOM 1579 C C . GLY A 1 205 ? 45.468 5.998 -0.355 1.00 49.03 205 GLY A C 1
ATOM 1580 O O . GLY A 1 205 ? 46.452 5.542 -0.941 1.00 49.03 205 GLY A O 1
ATOM 1581 N N . ARG A 1 206 ? 45.209 7.303 -0.263 1.00 58.41 206 ARG A N 1
ATOM 1582 C CA . ARG A 1 206 ? 46.115 8.406 -0.609 1.00 58.41 206 ARG A CA 1
ATOM 1583 C C . ARG A 1 206 ? 45.703 9.591 0.277 1.00 58.41 206 ARG A C 1
ATOM 1585 O O . ARG A 1 206 ? 44.573 10.042 0.199 1.00 58.41 206 ARG A O 1
ATOM 1592 N N . SER A 1 207 ? 46.434 9.805 1.366 1.00 52.53 207 SER A N 1
ATOM 1593 C CA . SER A 1 207 ? 47.422 10.879 1.564 1.00 52.53 207 SER A CA 1
ATOM 1594 C C . SER A 1 207 ? 46.816 12.261 1.831 1.00 52.53 207 SER A C 1
ATOM 1596 O O . SER A 1 207 ? 46.240 12.881 0.945 1.00 52.53 207 SER A O 1
ATOM 1598 N N . ARG A 1 208 ? 47.056 12.744 3.059 1.00 56.09 208 ARG A N 1
ATOM 1599 C CA . ARG A 1 208 ? 46.955 14.146 3.494 1.00 56.09 208 ARG A CA 1
ATOM 1600 C C . ARG A 1 208 ? 47.738 15.070 2.561 1.00 56.09 208 ARG A C 1
ATOM 1602 O O . ARG A 1 208 ? 48.828 14.688 2.127 1.00 56.09 208 ARG A O 1
ATOM 1609 N N . LYS A 1 209 ? 47.267 16.308 2.415 1.00 56.00 209 LYS A N 1
ATOM 1610 C CA . LYS A 1 209 ? 48.113 17.505 2.472 1.00 56.00 209 LYS A CA 1
ATOM 1611 C C . LYS A 1 209 ? 47.392 18.604 3.261 1.00 56.00 209 LYS A C 1
ATOM 1613 O O . LYS A 1 209 ? 46.172 18.573 3.372 1.00 56.00 209 LYS A O 1
ATOM 1618 N N . ILE A 1 210 ? 48.259 19.413 3.861 1.00 58.38 210 ILE A N 1
ATOM 1619 C CA . ILE A 1 210 ? 48.129 20.491 4.850 1.00 58.38 210 ILE A CA 1
ATOM 1620 C C . ILE A 1 210 ? 47.069 21.518 4.465 1.00 58.38 210 ILE A C 1
ATOM 1622 O O . ILE A 1 210 ? 47.024 21.854 3.262 1.00 58.38 210 ILE A O 1
#

Foldseek 3Di:
DDDDDDDDDDDDDDDDPDPPPPPDPPDPPVVPDPPDDPDPPDPVLVVDDPVVNVVVVCVVVVVVPDDPVRVVVPPDPDDPDDPDPVVVVVVVVVVVVVVVVVVVVVVVVVVVVVVVVVVVCVVVPPPPPDPDPVVVVVVVVPPDPDDDDPDDDDDDDPDPDPDPDDDPPPPPPDPDDPDDDDDPDDDPPDDDDDDDDDDDDDDDDDDDDD